Protein AF-A0A5N5TCS4-F1 (afdb_monomer)

Sequence (190 aa):
MSEYYESPENRESHTLTSFETGKVVAAKFNDGMWYRGKIIDPEEEEQTKISVFFVDFGDTDDVERSFVCELRTDFLMLGFQALECYLADVDIESADNKEATDVFESLSYAAQWKPLMVRVIGYRREGNESIPYVKVIDTNGSQDVDIAEEMIKRGLVKRQKEVTSSKSEETCLDTLDNSDLEDLTLDNSI

Radius of gyration: 21.95 Å; Cα contacts (8 Å, |Δi|>4): 267; chains: 1; bounding box: 56×50×52 Å

Structure (mmCIF, N/CA/C/O backbone):
data_AF-A0A5N5TCS4-F1
#
_entry.id   AF-A0A5N5TCS4-F1
#
loop_
_atom_site.group_PDB
_atom_site.id
_atom_site.type_symbol
_atom_site.label_atom_id
_atom_site.label_alt_id
_atom_site.label_comp_id
_atom_site.label_asym_id
_atom_site.label_entity_id
_atom_site.label_seq_id
_atom_site.pdbx_PDB_ins_code
_atom_site.Cartn_x
_atom_site.Cartn_y
_atom_site.Cartn_z
_atom_site.occupancy
_atom_si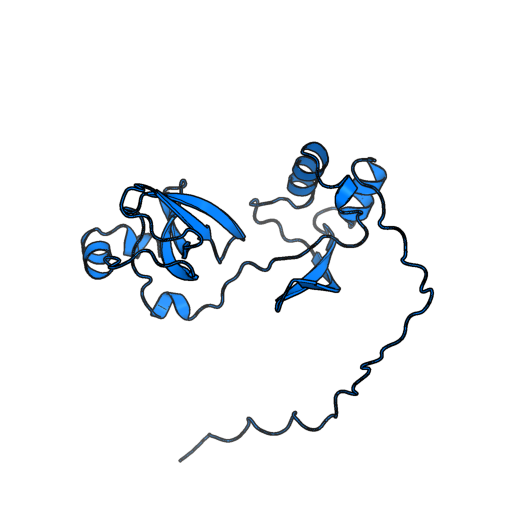te.B_iso_or_equiv
_atom_site.auth_seq_id
_atom_site.auth_comp_id
_atom_site.auth_asym_id
_atom_site.auth_atom_id
_atom_site.pdbx_PDB_model_num
ATOM 1 N N . MET A 1 1 ? 9.515 -11.752 -9.035 1.00 97.44 1 MET A N 1
ATOM 2 C CA . MET A 1 1 ? 9.884 -10.533 -9.788 1.00 97.44 1 MET A CA 1
ATOM 3 C C . MET A 1 1 ? 11.340 -10.154 -9.571 1.00 97.44 1 MET A C 1
ATOM 5 O O . MET A 1 1 ? 12.050 -10.099 -10.566 1.00 97.44 1 MET A O 1
ATOM 9 N N . SER A 1 2 ? 11.799 -9.973 -8.323 1.00 98.12 2 SER A N 1
ATOM 10 C CA . SER A 1 2 ? 13.179 -9.547 -8.020 1.00 98.12 2 SER A CA 1
ATOM 11 C C . SER A 1 2 ? 14.262 -10.340 -8.746 1.00 98.12 2 SER A C 1
ATOM 13 O O . SER A 1 2 ? 15.068 -9.740 -9.438 1.00 98.12 2 SER A O 1
ATOM 15 N N . GLU A 1 3 ? 14.234 -11.675 -8.691 1.00 98.19 3 GLU A N 1
ATOM 16 C CA . GLU A 1 3 ? 15.215 -12.516 -9.399 1.00 98.19 3 GLU A CA 1
ATOM 17 C C . GLU A 1 3 ? 15.279 -12.230 -10.911 1.00 98.19 3 GLU A C 1
ATOM 19 O O . GLU A 1 3 ? 16.356 -12.190 -11.497 1.00 98.19 3 GLU A O 1
ATOM 24 N N . TYR A 1 4 ? 14.129 -11.981 -11.544 1.00 98.38 4 TYR A N 1
ATOM 25 C CA . TYR A 1 4 ? 14.053 -11.729 -12.980 1.00 98.38 4 TYR A CA 1
ATOM 26 C C . TYR A 1 4 ? 14.605 -10.347 -13.347 1.00 98.38 4 TYR A C 1
ATOM 28 O O . TYR A 1 4 ? 15.473 -10.245 -14.213 1.00 98.38 4 TYR A O 1
ATOM 36 N N . TYR A 1 5 ? 14.129 -9.294 -12.679 1.00 98.19 5 TYR A N 1
ATOM 37 C CA . TYR A 1 5 ? 14.507 -7.913 -12.989 1.00 98.19 5 TYR A CA 1
ATOM 38 C C . TYR A 1 5 ? 15.857 -7.493 -12.406 1.00 98.19 5 TYR A C 1
ATOM 40 O O . TYR A 1 5 ? 16.362 -6.434 -12.770 1.00 98.19 5 TYR A O 1
ATOM 48 N N . GLU A 1 6 ? 16.498 -8.302 -11.560 1.00 97.19 6 GLU A N 1
ATOM 49 C CA . GLU A 1 6 ? 17.874 -8.031 -11.134 1.00 97.19 6 GLU A CA 1
ATOM 50 C C . GLU A 1 6 ? 18.883 -8.226 -12.281 1.00 97.19 6 GLU A C 1
ATOM 52 O O . GLU A 1 6 ? 19.908 -7.541 -12.318 1.00 97.19 6 GLU A O 1
ATOM 57 N N . SER A 1 7 ? 18.555 -9.059 -13.277 1.00 97.62 7 SER A N 1
ATOM 58 C CA . SER A 1 7 ? 19.357 -9.220 -14.495 1.00 97.62 7 SER A CA 1
ATOM 59 C C . SER A 1 7 ? 19.247 -7.994 -15.421 1.00 97.62 7 SER A C 1
ATOM 61 O O . SER A 1 7 ? 18.139 -7.663 -15.855 1.00 97.62 7 SER A O 1
ATOM 63 N N . PRO A 1 8 ? 20.368 -7.339 -15.789 1.00 96.12 8 PRO A N 1
ATOM 64 C CA . PRO A 1 8 ? 20.370 -6.242 -16.759 1.00 96.12 8 PRO A CA 1
ATOM 65 C C . PRO A 1 8 ? 19.783 -6.630 -18.122 1.00 96.12 8 PRO A C 1
ATOM 67 O O . PRO A 1 8 ? 18.999 -5.869 -18.672 1.00 96.12 8 PRO A O 1
ATOM 70 N N . GLU A 1 9 ? 20.084 -7.832 -18.618 1.00 97.56 9 GLU A N 1
ATOM 71 C CA . GLU A 1 9 ? 19.609 -8.332 -19.920 1.00 97.56 9 GLU A CA 1
ATOM 72 C C . GLU A 1 9 ? 18.074 -8.425 -19.969 1.00 97.56 9 GLU A C 1
ATOM 74 O O . GLU A 1 9 ? 17.431 -8.084 -20.966 1.00 97.56 9 GLU A O 1
ATOM 79 N N . ASN A 1 10 ? 17.465 -8.839 -18.851 1.00 97.94 10 ASN A N 1
ATOM 80 C CA . ASN A 1 10 ? 16.013 -8.858 -18.723 1.00 97.94 10 ASN A CA 1
ATOM 81 C C . ASN A 1 10 ? 15.453 -7.432 -18.691 1.00 97.94 10 ASN A C 1
ATOM 83 O O . ASN A 1 10 ? 14.466 -7.166 -19.366 1.00 97.94 10 ASN A O 1
ATOM 87 N N . ARG A 1 11 ? 16.079 -6.499 -17.961 1.00 97.31 11 ARG A N 1
ATOM 88 C CA . ARG A 1 11 ? 15.627 -5.096 -17.928 1.00 97.31 11 ARG A CA 1
ATOM 89 C C . ARG A 1 11 ? 15.711 -4.419 -19.290 1.00 97.31 11 ARG A C 1
ATOM 91 O O . ARG A 1 11 ? 14.775 -3.729 -19.664 1.00 97.31 11 ARG A O 1
ATOM 98 N N . GLU A 1 12 ? 16.782 -4.652 -20.044 1.00 96.19 12 GLU A N 1
ATOM 99 C CA . GLU A 1 12 ? 16.931 -4.129 -21.408 1.00 96.19 12 GLU A CA 1
ATOM 100 C C . GLU A 1 12 ? 15.778 -4.591 -22.311 1.00 96.19 12 GLU A C 1
ATOM 102 O O . GLU A 1 12 ? 15.228 -3.792 -23.071 1.00 96.19 12 GLU A O 1
ATOM 107 N N . SER A 1 13 ? 15.344 -5.845 -22.148 1.00 96.94 13 SER A N 1
ATOM 108 C CA . SER A 1 13 ? 14.194 -6.423 -22.858 1.00 96.94 13 SER A CA 1
ATOM 109 C C . SER A 1 13 ? 12.833 -5.856 -22.421 1.00 96.94 13 SER A C 1
ATOM 111 O O . SER A 1 13 ? 11.844 -6.086 -23.109 1.00 96.94 13 SER A O 1
ATOM 113 N N . HIS A 1 14 ? 12.781 -5.124 -21.302 1.00 97.38 14 HIS A N 1
ATOM 114 C CA . HIS A 1 14 ? 11.586 -4.499 -20.715 1.00 97.38 14 HIS A CA 1
ATOM 115 C C . HIS A 1 14 ? 11.802 -2.996 -20.490 1.00 97.38 14 HIS A C 1
ATOM 117 O O . HIS A 1 14 ? 11.377 -2.430 -19.480 1.00 97.38 14 HIS A O 1
ATOM 123 N N . THR A 1 15 ? 12.516 -2.338 -21.403 1.00 95.69 15 THR A N 1
ATOM 124 C CA . THR A 1 15 ? 12.757 -0.893 -21.313 1.00 95.69 15 THR A CA 1
ATOM 125 C C . THR A 1 15 ? 11.446 -0.135 -21.504 1.00 95.69 15 THR A C 1
ATOM 127 O O . THR A 1 15 ? 10.741 -0.331 -22.492 1.00 95.69 15 THR A O 1
ATOM 130 N N . LEU A 1 16 ? 11.130 0.769 -20.578 1.00 92.56 16 LEU A N 1
ATOM 131 C CA . LEU A 1 16 ? 9.931 1.592 -20.678 1.00 92.56 16 LEU A CA 1
ATOM 132 C C . LEU A 1 16 ? 10.119 2.692 -21.738 1.00 92.56 16 LEU A C 1
ATOM 134 O O . LEU A 1 16 ? 11.103 3.427 -21.707 1.00 92.56 16 LEU A O 1
ATOM 138 N N . THR A 1 17 ? 9.170 2.824 -22.666 1.00 88.75 17 THR A N 1
ATOM 139 C CA . THR A 1 17 ? 9.225 3.833 -23.744 1.00 88.75 17 THR A CA 1
ATOM 140 C C . THR A 1 17 ? 8.654 5.197 -23.355 1.00 88.75 17 THR A C 1
ATOM 142 O O . THR A 1 17 ? 8.981 6.190 -23.993 1.00 88.75 17 THR A O 1
ATOM 145 N N . SER A 1 18 ? 7.769 5.225 -22.358 1.00 89.81 18 SER A N 1
ATOM 146 C CA . SER A 1 18 ? 7.039 6.405 -21.874 1.00 89.81 18 SER A CA 1
ATOM 147 C C . SER A 1 18 ? 6.606 6.191 -20.426 1.00 89.81 18 SER A C 1
ATOM 149 O O . SER A 1 18 ? 6.269 5.058 -20.041 1.00 89.81 18 SER A O 1
ATOM 151 N N . PHE A 1 19 ? 6.594 7.269 -19.643 1.00 91.69 19 PHE A N 1
ATOM 152 C CA . PHE A 1 19 ? 6.250 7.278 -18.217 1.00 91.69 19 PHE A CA 1
ATOM 153 C C . PHE A 1 19 ? 4.848 7.855 -17.996 1.00 91.69 19 PHE A C 1
ATOM 155 O O . PHE A 1 19 ? 4.670 8.912 -17.402 1.00 91.69 19 PHE A O 1
ATOM 162 N N . GLU A 1 20 ? 3.842 7.150 -18.502 1.00 92.50 20 GLU A N 1
ATOM 163 C CA . GLU A 1 20 ? 2.447 7.596 -18.467 1.00 92.50 20 GLU A CA 1
ATOM 164 C C . GLU A 1 20 ? 1.772 7.302 -17.119 1.00 92.50 20 GLU A C 1
ATOM 166 O O . GLU A 1 20 ? 1.846 6.182 -16.603 1.00 92.50 20 GLU A O 1
ATOM 171 N N . THR A 1 21 ? 1.035 8.279 -16.583 1.00 94.81 21 THR A N 1
ATOM 172 C CA . THR A 1 21 ? 0.183 8.098 -15.401 1.00 94.81 21 THR A CA 1
ATOM 173 C C . THR A 1 21 ? -0.796 6.938 -15.600 1.00 94.81 21 THR A C 1
ATOM 175 O O . THR A 1 21 ? -1.449 6.813 -16.634 1.00 94.81 21 THR A O 1
ATOM 178 N N . GLY A 1 22 ? -0.926 6.082 -14.590 1.00 95.25 22 GLY A N 1
ATOM 179 C CA . GLY A 1 22 ? -1.779 4.895 -14.604 1.00 95.25 22 GLY A CA 1
ATOM 180 C C . GLY A 1 22 ? -1.127 3.651 -15.212 1.00 95.25 22 GLY A C 1
ATOM 181 O O . GLY A 1 22 ? -1.665 2.556 -15.042 1.00 95.25 22 GLY A O 1
ATOM 182 N N . LYS A 1 23 ? 0.036 3.772 -15.868 1.00 95.88 23 LYS A N 1
ATOM 183 C CA . LYS A 1 23 ? 0.753 2.626 -16.440 1.00 95.88 23 LYS A CA 1
ATOM 184 C C . LYS A 1 23 ? 1.293 1.717 -15.338 1.00 95.88 23 LYS A C 1
ATOM 186 O O . LYS A 1 23 ? 1.907 2.180 -14.375 1.00 95.88 23 LYS A O 1
ATOM 191 N N . VAL A 1 24 ? 1.068 0.415 -15.501 1.00 98.00 24 VAL A N 1
ATOM 192 C CA . VAL A 1 24 ? 1.552 -0.620 -14.580 1.00 98.00 24 VAL A CA 1
ATOM 193 C C . VAL A 1 24 ? 2.960 -1.042 -14.994 1.00 98.00 24 VAL A C 1
ATOM 195 O O . VAL A 1 24 ? 3.207 -1.359 -16.157 1.00 98.00 24 VAL A O 1
ATOM 198 N N . VAL A 1 25 ? 3.883 -1.041 -14.039 1.00 98.06 25 VAL A N 1
ATOM 199 C CA . VAL A 1 25 ? 5.325 -1.201 -14.250 1.00 98.06 25 VAL A CA 1
ATOM 200 C C . VAL A 1 25 ? 5.934 -2.158 -13.229 1.00 98.06 25 VAL A C 1
ATOM 202 O O . VAL A 1 25 ? 5.335 -2.461 -12.196 1.00 98.06 25 VAL A O 1
ATOM 205 N N . ALA A 1 26 ? 7.140 -2.639 -13.511 1.00 98.50 26 ALA A N 1
ATOM 206 C CA . ALA A 1 26 ? 8.020 -3.193 -12.492 1.00 98.50 26 ALA A CA 1
ATOM 207 C C . ALA A 1 26 ? 8.904 -2.063 -11.951 1.00 98.50 26 ALA A C 1
ATOM 209 O O . ALA A 1 26 ? 9.546 -1.369 -12.736 1.00 98.50 26 ALA A O 1
ATOM 210 N N . ALA A 1 27 ? 8.956 -1.883 -10.634 1.00 98.25 27 ALA A N 1
ATOM 211 C CA . ALA A 1 27 ? 9.758 -0.840 -9.997 1.00 98.25 27 ALA A CA 1
ATOM 212 C C . ALA A 1 27 ? 10.608 -1.420 -8.861 1.00 98.25 27 ALA A C 1
ATOM 214 O O . ALA A 1 27 ? 10.142 -2.298 -8.128 1.00 98.25 27 ALA A O 1
ATOM 215 N N . LYS A 1 28 ? 11.852 -0.945 -8.724 1.00 98.06 28 LYS A N 1
ATOM 216 C CA . LYS A 1 28 ? 12.739 -1.319 -7.615 1.00 98.06 28 LYS A CA 1
ATOM 217 C C . LYS A 1 28 ? 12.495 -0.394 -6.425 1.00 98.06 28 LYS A C 1
ATOM 219 O O . LYS A 1 28 ? 12.678 0.815 -6.542 1.00 98.06 28 LYS A O 1
ATOM 224 N N . PHE A 1 29 ? 12.102 -0.965 -5.296 1.00 96.25 29 PHE A N 1
ATOM 225 C CA . PHE A 1 29 ? 11.891 -0.220 -4.058 1.00 96.25 29 PHE A CA 1
ATOM 226 C C . PHE A 1 29 ? 13.206 -0.025 -3.288 1.00 96.25 29 PHE A C 1
ATOM 228 O O . PHE A 1 29 ? 14.250 -0.587 -3.641 1.00 96.25 29 PHE A O 1
ATOM 235 N N . ASN A 1 30 ? 13.166 0.786 -2.230 1.00 92.62 30 ASN A N 1
ATOM 236 C CA . ASN A 1 30 ? 14.338 1.154 -1.432 1.00 92.62 30 ASN A CA 1
ATOM 237 C C . ASN A 1 30 ? 14.991 -0.031 -0.683 1.00 92.62 30 ASN A C 1
ATOM 239 O O . ASN A 1 30 ? 16.176 0.033 -0.352 1.00 92.62 30 ASN A O 1
ATOM 243 N N . ASP A 1 31 ? 14.266 -1.135 -0.495 1.00 94.25 31 ASP A N 1
ATOM 244 C CA . ASP A 1 31 ? 14.775 -2.401 0.048 1.00 94.25 31 ASP A CA 1
ATOM 245 C C . ASP A 1 31 ? 15.582 -3.227 -0.978 1.00 94.25 31 ASP A C 1
ATOM 247 O O . ASP A 1 31 ? 16.144 -4.273 -0.647 1.00 94.25 31 ASP A O 1
ATOM 251 N N . GLY A 1 32 ? 15.659 -2.755 -2.226 1.00 96.19 32 GLY A N 1
ATOM 252 C CA . GLY A 1 32 ? 16.361 -3.402 -3.327 1.00 96.19 32 GLY A CA 1
ATOM 253 C C . GLY A 1 32 ? 15.568 -4.506 -4.029 1.00 96.19 32 GLY A C 1
ATOM 254 O O . GLY A 1 32 ? 16.130 -5.187 -4.888 1.00 96.19 32 GLY A O 1
ATOM 255 N N . MET A 1 33 ? 14.290 -4.694 -3.712 1.00 98.06 33 MET A N 1
ATOM 256 C CA . MET A 1 33 ? 13.422 -5.690 -4.334 1.00 98.06 33 MET A CA 1
ATOM 257 C C . MET A 1 33 ? 12.559 -5.071 -5.440 1.00 98.06 33 MET A C 1
ATOM 259 O O . MET A 1 33 ? 12.336 -3.863 -5.481 1.00 98.06 33 MET A O 1
ATOM 263 N N . TRP A 1 34 ? 12.098 -5.909 -6.374 1.00 98.50 34 TRP A N 1
ATOM 264 C CA . TRP A 1 34 ? 11.258 -5.483 -7.493 1.00 98.50 34 TRP A CA 1
ATOM 265 C C . TRP A 1 34 ? 9.802 -5.857 -7.265 1.00 98.50 34 TRP A C 1
ATOM 267 O O . TRP A 1 34 ? 9.481 -7.033 -7.059 1.00 98.50 34 TRP A O 1
ATOM 277 N N . TYR A 1 35 ? 8.933 -4.867 -7.424 1.00 98.56 35 TYR A N 1
ATOM 278 C CA . TYR A 1 35 ? 7.506 -4.948 -7.147 1.00 98.56 35 TYR A CA 1
ATOM 279 C C . TYR A 1 35 ? 6.679 -4.457 -8.330 1.00 98.56 35 TYR A C 1
ATOM 281 O O . TYR A 1 35 ? 7.202 -3.845 -9.266 1.00 98.56 35 TYR A O 1
ATOM 289 N N . ARG A 1 36 ? 5.375 -4.741 -8.297 1.00 98.69 36 ARG A N 1
ATOM 290 C CA . ARG A 1 36 ? 4.422 -4.144 -9.232 1.00 98.69 36 ARG A CA 1
ATOM 291 C C . ARG A 1 36 ? 4.093 -2.738 -8.758 1.00 98.69 36 ARG A C 1
ATOM 293 O O . ARG A 1 36 ? 3.711 -2.539 -7.607 1.00 98.69 36 ARG A O 1
ATOM 300 N N . GLY A 1 37 ? 4.243 -1.785 -9.659 1.00 98.19 37 GLY A N 1
ATOM 301 C CA . GLY A 1 37 ? 3.958 -0.382 -9.425 1.00 98.19 37 GLY A CA 1
ATOM 302 C C . GLY A 1 37 ? 2.946 0.149 -10.427 1.00 98.19 37 GLY A C 1
ATOM 303 O O . GLY A 1 37 ? 2.787 -0.399 -11.517 1.00 98.19 37 GLY A O 1
ATOM 304 N N . LYS A 1 38 ? 2.284 1.242 -10.072 1.00 98.06 38 LYS A N 1
ATOM 305 C CA . LYS A 1 38 ? 1.483 2.070 -10.970 1.00 98.06 38 LYS A CA 1
ATOM 306 C C . LYS A 1 38 ? 2.053 3.481 -10.924 1.00 98.06 38 LYS A C 1
ATOM 308 O O . LYS A 1 38 ? 2.160 4.049 -9.841 1.00 98.06 38 LYS A O 1
ATOM 313 N N . ILE A 1 39 ? 2.428 4.033 -12.074 1.00 96.94 39 ILE A N 1
ATOM 314 C CA . ILE A 1 39 ? 2.905 5.420 -12.155 1.00 96.94 39 ILE A CA 1
ATOM 315 C C . ILE A 1 39 ? 1.742 6.344 -11.781 1.00 96.94 39 ILE A C 1
ATOM 317 O O . ILE A 1 39 ? 0.647 6.181 -12.321 1.00 96.94 39 ILE A O 1
ATOM 321 N N . ILE A 1 40 ? 1.953 7.290 -10.866 1.00 94.75 40 ILE A N 1
ATOM 322 C CA . ILE A 1 40 ? 0.904 8.244 -10.455 1.00 94.75 40 ILE A CA 1
ATOM 323 C C . ILE A 1 40 ? 1.204 9.696 -10.845 1.00 94.75 40 ILE A C 1
ATOM 325 O O . ILE A 1 40 ? 0.277 10.502 -10.875 1.00 94.75 40 ILE A O 1
ATOM 329 N N . ASP A 1 41 ? 2.447 10.008 -11.212 1.00 85.50 41 ASP A N 1
ATOM 330 C CA . ASP A 1 41 ? 2.833 11.343 -11.677 1.00 85.50 41 ASP A CA 1
ATOM 331 C C . ASP A 1 41 ? 2.604 11.535 -13.184 1.00 85.50 41 ASP A C 1
ATOM 333 O O . ASP A 1 41 ? 2.607 10.555 -13.944 1.00 85.50 41 ASP A O 1
ATOM 337 N N . PRO A 1 42 ? 2.403 12.785 -13.640 1.00 70.44 42 PRO A N 1
ATOM 338 C CA . PRO A 1 42 ? 2.424 13.137 -15.054 1.00 70.44 42 PRO A CA 1
ATOM 339 C C . PRO A 1 42 ? 3.844 13.056 -15.639 1.00 70.44 42 PRO A C 1
ATOM 341 O O . PRO A 1 42 ? 4.842 13.267 -14.954 1.00 70.44 42 PRO A O 1
ATOM 344 N N . GLU A 1 43 ? 3.938 12.760 -16.934 1.00 68.75 43 GLU A N 1
ATOM 345 C CA . GLU A 1 43 ? 5.214 12.651 -17.645 1.00 68.75 43 GLU A CA 1
ATOM 346 C C . GLU A 1 43 ? 5.906 14.023 -17.768 1.00 68.75 43 GLU A C 1
ATOM 348 O O . GLU A 1 43 ? 5.498 14.866 -18.565 1.00 68.75 43 GLU A O 1
ATOM 353 N N . GLU A 1 44 ? 6.976 14.247 -16.998 1.00 77.69 44 GLU A N 1
ATOM 354 C CA . GLU A 1 44 ? 7.841 15.431 -17.129 1.00 77.69 44 GLU A CA 1
ATOM 355 C C . GLU A 1 44 ? 9.256 15.030 -17.578 1.00 77.69 44 GLU A C 1
ATOM 357 O O . GLU A 1 44 ? 9.989 14.376 -16.837 1.00 77.69 44 GLU A O 1
ATOM 362 N N . GLU A 1 45 ? 9.682 15.397 -18.791 1.00 70.31 45 GLU A N 1
ATOM 363 C CA . GLU A 1 45 ? 10.960 14.937 -19.378 1.00 70.31 45 GLU A CA 1
ATOM 364 C C . GLU A 1 45 ? 12.193 15.207 -18.490 1.00 70.31 45 GLU A C 1
ATOM 366 O O . GLU A 1 45 ? 13.124 14.403 -18.472 1.00 70.31 45 GLU A O 1
ATOM 371 N N . GLU A 1 46 ? 12.181 16.281 -17.695 1.00 76.19 46 GLU A N 1
ATOM 372 C CA . GLU A 1 46 ? 13.306 16.697 -16.844 1.00 76.19 46 GLU A CA 1
ATOM 373 C C . GLU A 1 46 ? 13.400 15.944 -15.500 1.00 76.19 46 GLU A C 1
ATOM 375 O O . GLU A 1 46 ? 14.419 16.034 -14.811 1.00 76.19 46 GLU A O 1
ATOM 380 N N . GLN A 1 47 ? 12.370 15.185 -15.111 1.00 81.38 47 GLN A N 1
ATOM 381 C CA . GLN A 1 47 ? 12.333 14.508 -13.813 1.00 81.38 47 GLN A CA 1
ATOM 382 C C . GLN A 1 47 ? 13.216 13.248 -13.815 1.00 81.38 47 GLN A C 1
ATOM 384 O O . GLN A 1 47 ? 13.104 12.387 -14.686 1.00 81.38 47 GLN A O 1
ATOM 389 N N . THR A 1 48 ? 14.108 13.097 -12.834 1.00 89.06 48 THR A N 1
ATOM 390 C CA . THR A 1 48 ? 14.941 11.880 -12.715 1.00 89.06 48 THR A CA 1
ATOM 391 C C . THR A 1 48 ? 14.216 10.744 -11.997 1.00 89.06 48 THR A C 1
ATOM 393 O O . THR A 1 48 ? 14.488 9.569 -12.252 1.00 89.06 48 THR A O 1
ATOM 396 N N . LYS A 1 49 ? 13.254 11.098 -11.142 1.00 92.50 49 LYS A N 1
ATOM 397 C CA . LYS A 1 49 ? 12.400 10.185 -10.384 1.00 92.50 49 LYS A CA 1
ATOM 398 C C . LYS A 1 49 ? 10.945 10.309 -10.810 1.00 92.50 49 LYS A C 1
ATOM 400 O O . LYS A 1 49 ? 10.575 11.304 -11.422 1.00 92.50 49 LYS A O 1
ATOM 405 N N . ILE A 1 50 ? 10.149 9.302 -10.485 1.00 93.50 50 ILE A N 1
ATOM 406 C CA . ILE A 1 50 ? 8.698 9.287 -10.668 1.00 93.50 50 ILE A CA 1
ATOM 407 C C . ILE A 1 50 ? 8.031 8.733 -9.407 1.00 93.50 50 ILE A C 1
ATOM 409 O O . ILE A 1 50 ? 8.566 7.801 -8.799 1.00 93.50 50 ILE A O 1
ATOM 413 N N . SER A 1 51 ? 6.851 9.240 -9.058 1.00 95.50 51 SER A N 1
ATOM 414 C CA . SER A 1 51 ? 6.035 8.632 -8.007 1.00 95.50 51 SER A CA 1
ATOM 415 C C . SER A 1 51 ? 5.404 7.332 -8.501 1.00 95.50 51 SER A C 1
ATOM 417 O O . SER A 1 51 ? 4.726 7.288 -9.540 1.00 95.50 51 SER A O 1
ATOM 419 N N . VAL A 1 52 ? 5.596 6.263 -7.733 1.00 97.12 52 VAL A N 1
ATOM 420 C CA . VAL A 1 52 ? 5.051 4.933 -8.014 1.00 97.12 52 VAL A CA 1
ATOM 421 C C . VAL A 1 52 ? 4.227 4.459 -6.826 1.00 97.12 52 VAL A C 1
ATOM 423 O O . VAL A 1 52 ? 4.739 4.358 -5.717 1.00 97.12 52 VAL A O 1
ATOM 426 N N . PHE A 1 53 ? 2.966 4.107 -7.076 1.00 98.06 53 PHE A N 1
ATOM 427 C CA 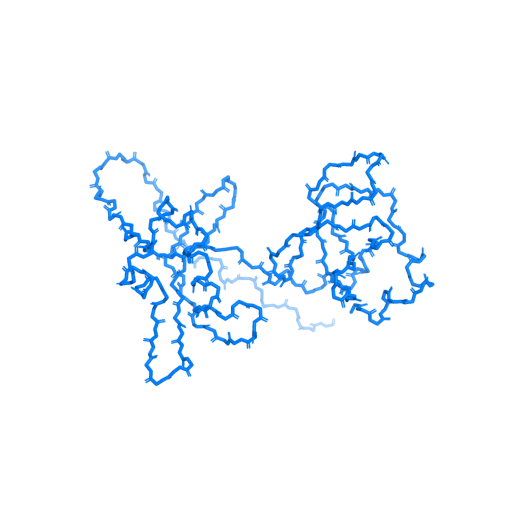. PHE A 1 53 ? 2.106 3.417 -6.115 1.00 98.06 53 PHE A CA 1
ATOM 428 C C . PHE A 1 53 ? 2.311 1.901 -6.218 1.00 98.06 53 PHE A C 1
ATOM 430 O O . PHE A 1 53 ? 2.083 1.314 -7.283 1.00 98.06 53 PHE A O 1
ATOM 437 N N . PHE A 1 54 ? 2.716 1.248 -5.132 1.00 98.31 54 PHE A N 1
ATOM 438 C CA . PHE A 1 54 ? 2.965 -0.191 -5.088 1.00 98.31 54 PHE A CA 1
ATOM 439 C C . PHE A 1 54 ? 1.661 -0.957 -4.868 1.00 98.31 54 PHE A C 1
ATOM 441 O O . PHE A 1 54 ? 1.177 -1.118 -3.751 1.00 98.31 54 PHE A O 1
ATOM 448 N N . VAL A 1 55 ? 1.095 -1.476 -5.960 1.00 98.44 55 VAL A N 1
ATOM 449 C CA . VAL A 1 55 ? -0.276 -2.027 -6.017 1.00 98.44 55 VAL A CA 1
ATOM 450 C C . VAL A 1 55 ? -0.527 -3.252 -5.128 1.00 98.44 55 VAL A C 1
ATOM 452 O O . VAL A 1 55 ? -1.673 -3.652 -4.935 1.00 98.44 55 VAL A O 1
ATOM 455 N N . ASP A 1 56 ? 0.529 -3.866 -4.598 1.00 98.44 56 ASP A N 1
ATOM 456 C CA . ASP A 1 56 ? 0.442 -5.033 -3.714 1.00 98.44 56 ASP A CA 1
ATOM 457 C C . ASP A 1 56 ? 0.613 -4.698 -2.227 1.00 98.44 56 ASP A C 1
ATOM 459 O O . ASP A 1 56 ? 0.339 -5.551 -1.386 1.00 98.44 56 ASP A O 1
ATOM 463 N N . PHE A 1 57 ? 1.021 -3.468 -1.905 1.00 96.94 57 PHE A N 1
ATOM 464 C CA . PHE A 1 57 ? 1.324 -3.026 -0.539 1.00 96.94 57 PHE A CA 1
ATOM 465 C C . PHE A 1 57 ? 0.538 -1.777 -0.125 1.00 96.94 57 PHE A C 1
ATOM 467 O O . PHE A 1 57 ? 0.132 -1.672 1.030 1.00 96.94 57 PHE A O 1
ATOM 474 N N . GLY A 1 58 ? 0.234 -0.889 -1.074 1.00 96.44 58 GLY A N 1
ATOM 475 C CA . GLY A 1 58 ? -0.594 0.297 -0.860 1.00 96.44 58 GLY A CA 1
ATOM 476 C C . GLY A 1 58 ? 0.185 1.569 -0.519 1.00 96.44 58 GLY A C 1
ATOM 477 O O . GLY A 1 58 ? -0.431 2.614 -0.329 1.00 96.44 58 GLY A O 1
ATOM 478 N N . ASP A 1 59 ? 1.513 1.514 -0.453 1.00 95.94 59 ASP A N 1
ATOM 479 C CA . ASP A 1 59 ? 2.381 2.674 -0.271 1.00 95.94 59 ASP A CA 1
ATOM 480 C C . ASP A 1 59 ? 2.822 3.295 -1.608 1.00 95.94 59 ASP A C 1
ATOM 482 O O . ASP A 1 59 ? 2.637 2.735 -2.692 1.00 95.94 59 ASP A O 1
ATOM 486 N N . THR A 1 60 ? 3.369 4.508 -1.529 1.00 96.38 60 THR A N 1
ATOM 487 C CA . THR A 1 60 ? 3.901 5.270 -2.665 1.00 96.38 60 THR A CA 1
ATOM 488 C C . THR A 1 60 ? 5.313 5.732 -2.341 1.00 96.38 60 THR A C 1
ATOM 490 O O . THR A 1 60 ? 5.558 6.185 -1.224 1.00 96.38 60 THR A O 1
ATOM 493 N N . ASP A 1 61 ? 6.219 5.662 -3.315 1.00 95.62 61 ASP A N 1
ATOM 494 C CA . ASP A 1 61 ? 7.589 6.173 -3.181 1.00 95.62 61 ASP A CA 1
ATOM 495 C C . ASP A 1 61 ? 8.089 6.774 -4.507 1.00 95.62 61 ASP A C 1
ATOM 497 O O . ASP A 1 61 ? 7.591 6.443 -5.590 1.00 95.62 61 ASP A O 1
ATOM 501 N N . ASP A 1 62 ? 9.098 7.639 -4.408 1.00 95.00 62 ASP A N 1
ATOM 502 C CA . ASP A 1 62 ? 9.785 8.258 -5.540 1.00 95.00 62 ASP A CA 1
ATOM 503 C C . ASP A 1 62 ? 10.912 7.345 -6.039 1.00 95.00 62 ASP A C 1
ATOM 505 O O . ASP A 1 62 ? 11.985 7.233 -5.429 1.00 95.00 62 ASP A O 1
ATOM 509 N N . VAL A 1 63 ? 10.712 6.738 -7.207 1.00 95.69 63 VAL A N 1
ATOM 510 C CA . VAL A 1 63 ? 11.646 5.773 -7.800 1.00 95.69 63 VAL A CA 1
ATOM 511 C C . VAL A 1 63 ? 12.422 6.420 -8.944 1.00 95.69 63 VAL A C 1
ATOM 513 O O . VAL A 1 63 ? 11.847 7.082 -9.805 1.00 95.69 63 VAL A O 1
ATOM 516 N N . GLU A 1 64 ? 13.742 6.219 -8.989 1.00 94.75 64 GLU A N 1
ATOM 517 C CA . GLU A 1 64 ? 14.558 6.629 -10.143 1.00 94.75 64 GLU A CA 1
ATOM 518 C C . GLU A 1 64 ? 14.045 5.957 -11.420 1.00 94.75 64 GLU A C 1
ATOM 520 O O . GLU A 1 64 ? 13.827 4.745 -11.445 1.00 94.75 64 GLU A O 1
ATOM 525 N N . ARG A 1 65 ? 13.930 6.709 -12.518 1.00 93.06 65 ARG A N 1
ATOM 526 C CA . ARG A 1 65 ? 13.438 6.185 -13.807 1.00 93.06 65 ARG A CA 1
ATOM 527 C C . ARG A 1 65 ? 14.222 4.974 -14.311 1.00 93.06 65 ARG A C 1
ATOM 529 O O . ARG A 1 65 ? 13.658 4.098 -14.955 1.00 93.06 65 ARG A O 1
ATOM 536 N N . SER A 1 66 ? 15.514 4.899 -13.992 1.00 93.50 66 SER A N 1
ATOM 537 C CA . SER A 1 66 ? 16.392 3.769 -14.332 1.00 93.50 66 SER A CA 1
ATOM 538 C C . SER A 1 66 ? 16.066 2.472 -13.576 1.00 93.50 66 SER A C 1
ATOM 540 O O . SER A 1 66 ? 16.523 1.398 -13.969 1.00 93.50 66 SER A O 1
ATOM 542 N N . PHE A 1 67 ? 15.270 2.558 -12.511 1.00 96.25 67 PHE A N 1
ATOM 543 C CA . PHE A 1 67 ? 14.775 1.438 -11.714 1.00 96.25 67 PHE A CA 1
ATOM 544 C C . PHE A 1 67 ? 13.297 1.135 -11.969 1.00 96.25 67 PHE A C 1
ATOM 546 O O . PHE A 1 67 ? 12.645 0.482 -11.154 1.00 96.25 67 PHE A O 1
ATOM 553 N N . VAL A 1 68 ? 12.786 1.570 -13.119 1.00 96.69 68 VAL A N 1
ATOM 554 C CA . VAL A 1 68 ? 11.435 1.281 -13.587 1.00 96.69 68 VAL A CA 1
ATOM 555 C C . VAL A 1 68 ? 11.519 0.603 -14.952 1.00 96.69 68 VAL A C 1
ATOM 557 O O . VAL A 1 68 ? 12.258 1.028 -15.839 1.00 96.69 68 VAL A O 1
ATOM 560 N N . CYS A 1 69 ? 10.779 -0.485 -15.119 1.00 97.94 69 CYS A N 1
ATOM 561 C CA . CYS A 1 69 ? 10.737 -1.291 -16.334 1.00 97.94 69 CYS A CA 1
ATOM 562 C C . CYS A 1 69 ? 9.286 -1.591 -16.71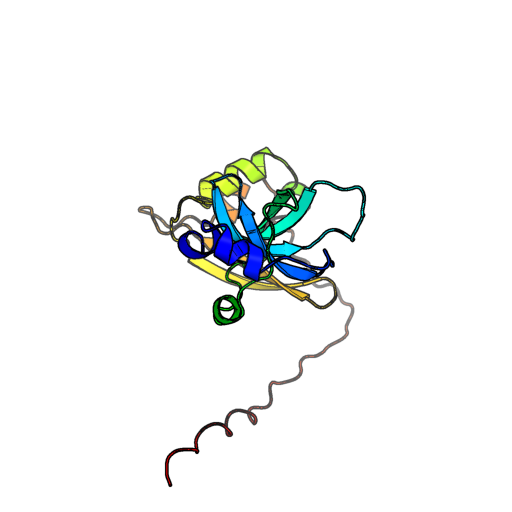8 1.00 97.94 69 CYS A C 1
ATOM 564 O O . CYS A 1 69 ? 8.384 -1.562 -15.879 1.00 97.94 69 CYS A O 1
ATOM 566 N N . GLU A 1 70 ? 9.057 -1.937 -17.982 1.00 98.00 70 GLU A N 1
ATOM 567 C CA . GLU A 1 70 ? 7.798 -2.544 -18.401 1.00 98.00 70 GLU A CA 1
ATOM 568 C C . GLU A 1 70 ? 7.537 -3.817 -17.583 1.00 98.00 70 GLU A C 1
ATOM 570 O O . GLU A 1 70 ? 8.448 -4.611 -17.316 1.00 98.00 70 GLU A O 1
ATOM 575 N N . LEU A 1 71 ? 6.292 -3.999 -17.138 1.00 98.31 71 LEU A N 1
ATOM 576 C CA . LEU A 1 71 ? 5.912 -5.195 -16.402 1.00 98.31 71 LEU A CA 1
ATOM 577 C C . LEU A 1 71 ? 5.704 -6.363 -17.373 1.00 98.31 71 LEU A C 1
ATOM 579 O O . LEU A 1 71 ? 4.844 -6.313 -18.250 1.00 98.31 71 LEU A O 1
ATOM 583 N N . ARG A 1 72 ? 6.438 -7.457 -17.163 1.00 97.94 72 ARG A N 1
ATOM 584 C CA . ARG A 1 72 ? 6.265 -8.708 -17.901 1.00 97.94 72 ARG A CA 1
ATOM 585 C C . ARG A 1 72 ? 4.830 -9.196 -17.712 1.00 97.94 72 ARG A C 1
ATOM 587 O O . ARG A 1 72 ? 4.335 -9.268 -16.587 1.00 97.94 72 ARG A O 1
ATOM 594 N N . THR A 1 73 ? 4.164 -9.525 -18.811 1.00 96.81 73 THR A N 1
ATOM 595 C CA . THR A 1 73 ? 2.704 -9.694 -18.855 1.00 96.81 73 THR A CA 1
ATOM 596 C C . THR A 1 73 ? 2.162 -10.806 -17.958 1.00 96.81 73 THR A C 1
ATOM 598 O O . THR A 1 73 ? 1.056 -10.690 -17.441 1.00 96.81 73 THR A O 1
ATOM 601 N N . ASP A 1 74 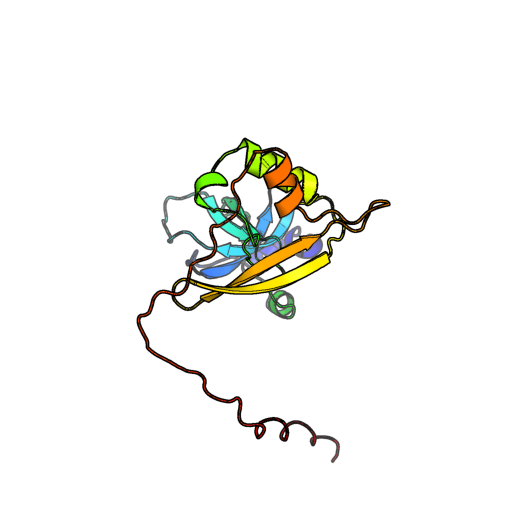? 2.924 -11.863 -17.696 1.00 97.56 74 ASP A N 1
ATOM 602 C CA . ASP A 1 74 ? 2.532 -12.936 -16.777 1.00 97.56 74 ASP A CA 1
ATOM 603 C C . ASP A 1 74 ? 2.490 -12.487 -15.303 1.00 97.56 74 ASP A C 1
ATOM 605 O O . ASP A 1 74 ? 1.730 -13.048 -14.515 1.00 97.56 74 ASP A O 1
ATOM 609 N N . PHE A 1 75 ? 3.206 -11.423 -14.917 1.00 97.94 75 PHE A N 1
ATOM 610 C CA . PHE A 1 75 ? 3.073 -10.828 -13.580 1.00 97.94 75 PHE A CA 1
ATOM 611 C C . PHE A 1 75 ? 1.753 -10.057 -13.383 1.00 97.94 75 PHE A C 1
ATOM 613 O O . PHE A 1 75 ? 1.437 -9.667 -12.257 1.00 97.94 75 PHE A O 1
ATOM 620 N N . LEU A 1 76 ? 0.948 -9.872 -14.435 1.00 96.06 76 LEU A N 1
ATOM 621 C CA . LEU A 1 76 ? -0.413 -9.326 -14.338 1.00 96.06 76 LEU A CA 1
ATOM 622 C C . LEU A 1 76 ? -1.473 -10.394 -14.039 1.00 96.06 76 LEU A C 1
ATOM 624 O O . LEU A 1 76 ? -2.618 -10.043 -13.774 1.00 96.06 76 LEU A O 1
ATOM 628 N N . MET A 1 77 ? -1.124 -11.687 -14.062 1.00 96.81 77 MET A N 1
ATOM 629 C CA . MET A 1 77 ? -2.101 -12.761 -13.834 1.00 96.81 77 MET A CA 1
ATOM 630 C C . MET A 1 77 ? -2.692 -12.752 -12.417 1.00 96.81 77 MET A C 1
ATOM 632 O O . MET A 1 77 ? -3.821 -13.195 -12.220 1.00 96.81 77 MET A O 1
ATOM 636 N N . LEU A 1 78 ? -1.937 -12.268 -11.428 1.00 97.25 78 LEU A N 1
ATOM 637 C CA . LEU A 1 78 ? -2.432 -12.070 -10.067 1.00 97.25 78 LEU A CA 1
ATOM 638 C C . LEU A 1 78 ? -3.134 -10.706 -9.976 1.00 97.25 78 LEU A C 1
ATOM 640 O O . LEU A 1 78 ? -2.575 -9.710 -10.421 1.00 97.25 78 LEU A O 1
ATOM 644 N N . GLY A 1 79 ? -4.317 -10.618 -9.363 1.00 97.56 79 GLY A N 1
ATOM 645 C CA . GLY A 1 79 ? -4.950 -9.318 -9.087 1.00 97.56 79 GLY A CA 1
ATOM 646 C C . GLY A 1 79 ? -4.081 -8.436 -8.180 1.00 97.56 79 GLY A C 1
ATOM 647 O O . GLY A 1 79 ? -3.173 -8.937 -7.517 1.00 97.56 79 GLY A O 1
ATOM 648 N N . PHE A 1 80 ? -4.315 -7.128 -8.135 1.00 98.12 80 PHE A N 1
ATOM 649 C CA . PHE A 1 80 ? -3.629 -6.250 -7.176 1.00 98.12 80 PHE A CA 1
ATOM 650 C C . PHE A 1 80 ? -4.055 -6.595 -5.749 1.00 98.12 80 PHE A C 1
ATOM 652 O O . PHE A 1 80 ? -5.233 -6.856 -5.509 1.00 98.12 80 PHE A O 1
ATOM 659 N N . GLN A 1 81 ? -3.087 -6.703 -4.840 1.00 98.12 81 GLN A N 1
ATOM 660 C CA . GLN A 1 81 ? -3.329 -7.270 -3.511 1.00 98.12 81 GLN A CA 1
ATOM 661 C C . GLN A 1 81 ? -3.664 -6.216 -2.450 1.00 98.12 81 GLN A C 1
ATOM 663 O O . GLN A 1 81 ? -4.334 -6.549 -1.473 1.00 98.12 81 GLN A O 1
ATOM 668 N N . ALA A 1 82 ? -3.249 -4.959 -2.635 1.00 97.38 82 ALA A N 1
ATOM 669 C CA . ALA A 1 82 ? -3.611 -3.888 -1.716 1.00 97.38 82 ALA A CA 1
ATOM 670 C C . ALA A 1 82 ? -5.041 -3.404 -1.982 1.00 97.38 82 ALA A C 1
ATOM 672 O O . ALA A 1 82 ? -5.415 -3.107 -3.118 1.00 97.38 82 ALA A O 1
ATOM 673 N N . LEU A 1 83 ? -5.827 -3.296 -0.913 1.00 95.25 83 LEU A N 1
ATOM 674 C CA . LEU A 1 83 ? -7.165 -2.718 -0.930 1.00 95.25 83 LEU A CA 1
ATOM 675 C C . LEU A 1 83 ? -7.191 -1.519 0.007 1.00 95.25 83 LEU A C 1
ATOM 677 O O . LEU A 1 83 ? -6.884 -1.645 1.194 1.00 95.25 83 LEU A O 1
ATOM 681 N N . GLU A 1 84 ? -7.585 -0.370 -0.525 1.00 95.69 84 GLU A N 1
ATOM 682 C CA . GLU A 1 84 ? -7.818 0.818 0.283 1.00 95.69 84 GLU A CA 1
ATOM 683 C C . GLU A 1 84 ? -9.064 0.631 1.158 1.00 95.69 84 GLU A C 1
ATOM 685 O O . GLU A 1 84 ? -10.069 0.056 0.730 1.00 95.69 84 GLU A O 1
ATOM 690 N N . CYS A 1 85 ? -8.998 1.094 2.407 1.00 96.06 85 CYS A N 1
ATOM 691 C CA . CYS A 1 85 ? -10.119 1.056 3.336 1.00 96.06 85 CYS A CA 1
ATOM 692 C C . CYS A 1 85 ? -9.998 2.138 4.413 1.00 96.06 85 CYS A C 1
ATOM 694 O O . CYS A 1 85 ? -8.915 2.652 4.689 1.00 96.06 85 CYS A O 1
ATOM 696 N N . TYR A 1 86 ? -11.120 2.437 5.064 1.00 94.75 86 TYR A N 1
ATOM 697 C CA . TYR A 1 86 ? -11.179 3.337 6.211 1.00 94.75 86 TYR A CA 1
ATOM 698 C C . TYR A 1 86 ? -11.510 2.577 7.491 1.00 94.75 86 TYR A C 1
ATOM 700 O O . TYR A 1 86 ? -12.350 1.675 7.493 1.00 94.75 86 TYR A O 1
ATOM 708 N N . LEU A 1 87 ? -10.908 2.980 8.608 1.00 95.75 87 LEU A N 1
ATOM 709 C CA . LEU A 1 87 ? -11.275 2.459 9.922 1.00 95.75 87 LEU A CA 1
ATOM 710 C C . LEU A 1 87 ? -12.670 2.977 10.319 1.00 95.75 87 LEU A C 1
ATOM 712 O O . LEU A 1 87 ? -12.917 4.181 10.333 1.00 95.75 87 LEU A O 1
ATOM 716 N N . ALA A 1 88 ? -13.592 2.065 10.624 1.00 94.81 88 ALA A N 1
ATOM 717 C CA . ALA A 1 88 ? -14.952 2.396 11.041 1.00 94.81 88 ALA A CA 1
ATOM 718 C C . ALA A 1 88 ? -14.996 3.019 12.451 1.00 94.81 88 ALA A C 1
ATOM 720 O O . ALA A 1 88 ? -14.085 2.839 13.254 1.00 94.81 88 ALA A O 1
ATOM 721 N N . ASP A 1 89 ? -16.098 3.710 12.763 1.00 93.69 89 ASP A N 1
ATOM 722 C CA . ASP A 1 89 ? -16.420 4.305 14.073 1.00 93.69 89 ASP A CA 1
ATOM 723 C C . ASP A 1 89 ? -15.502 5.454 14.545 1.00 93.69 89 ASP A C 1
ATOM 725 O O . ASP A 1 89 ? -15.740 6.028 15.613 1.00 93.69 89 ASP A O 1
ATOM 729 N N . VAL A 1 90 ? -14.504 5.846 13.749 1.00 93.94 90 VAL A N 1
ATOM 730 C CA . VAL A 1 90 ? -13.565 6.935 14.050 1.00 93.94 90 VAL A CA 1
ATOM 731 C C . VAL A 1 90 ? -13.910 8.199 13.261 1.00 93.94 90 VAL A C 1
ATOM 733 O O . VAL A 1 90 ? -14.202 8.163 12.069 1.00 93.94 90 VAL A O 1
ATOM 736 N N . ASP A 1 91 ? -13.869 9.345 13.937 1.00 91.69 91 ASP A N 1
ATOM 737 C CA . ASP A 1 91 ? -13.975 10.663 13.317 1.00 91.69 91 ASP A CA 1
ATOM 738 C C . ASP A 1 91 ? -12.668 11.025 12.589 1.00 91.69 91 ASP A C 1
ATOM 740 O O . ASP A 1 91 ? -11.632 11.215 13.230 1.00 91.69 91 ASP A O 1
ATOM 744 N N . ILE A 1 92 ? -12.728 11.122 11.256 1.00 85.56 92 ILE A N 1
ATOM 745 C CA . ILE A 1 92 ? -11.557 11.323 10.381 1.00 85.56 92 ILE A CA 1
ATOM 746 C C . ILE A 1 92 ? -10.805 12.618 10.721 1.00 85.56 92 ILE A C 1
ATOM 748 O O . ILE A 1 92 ? -9.580 12.605 10.777 1.00 85.56 92 ILE A O 1
ATOM 752 N N . GLU A 1 93 ? -11.512 13.716 11.014 1.00 86.88 93 GLU A N 1
ATOM 753 C CA . GLU A 1 93 ? -10.872 14.996 11.358 1.00 86.88 93 GLU A CA 1
ATOM 754 C C . GLU A 1 93 ? -10.033 14.893 12.637 1.00 86.88 93 GLU A C 1
ATOM 756 O O . GLU A 1 93 ? -8.968 15.495 12.743 1.00 86.88 93 GLU A O 1
ATOM 761 N N . SER A 1 94 ? -10.486 14.108 13.619 1.00 84.88 94 SER A N 1
ATOM 762 C CA . SER A 1 94 ? -9.701 13.843 14.826 1.00 84.88 94 SER A CA 1
ATOM 763 C C . SER A 1 94 ? -8.516 12.898 14.601 1.00 84.88 94 SER A C 1
ATOM 765 O O . SER A 1 94 ? -7.578 12.922 15.395 1.00 84.88 94 SER A O 1
ATOM 767 N N . ALA A 1 95 ? -8.560 12.077 13.550 1.00 83.50 95 ALA A N 1
ATOM 768 C CA . ALA A 1 95 ? -7.544 11.078 13.231 1.00 83.50 95 ALA A CA 1
ATOM 769 C C . ALA A 1 95 ? -6.395 11.620 12.369 1.00 83.50 95 ALA A C 1
ATOM 771 O O . ALA A 1 95 ? -5.365 10.959 12.272 1.00 83.50 95 ALA A O 1
ATOM 772 N N . ASP A 1 96 ? -6.534 12.822 11.799 1.00 86.94 96 ASP A N 1
ATOM 773 C CA . ASP A 1 96 ? -5.482 13.492 11.026 1.00 86.94 96 ASP A CA 1
ATOM 774 C C . ASP A 1 96 ? -4.410 14.105 11.945 1.00 86.94 96 ASP A C 1
ATOM 776 O O . ASP A 1 96 ? -4.249 15.320 12.083 1.00 86.94 96 ASP A O 1
ATOM 780 N N . ASN A 1 97 ? -3.716 13.240 12.685 1.00 90.06 97 ASN A N 1
ATOM 781 C CA . ASN A 1 97 ? -2.586 13.624 13.511 1.00 90.06 97 ASN A CA 1
ATOM 782 C C . ASN A 1 97 ? -1.571 12.482 13.634 1.00 90.06 97 ASN A C 1
ATOM 784 O O . ASN A 1 97 ? -1.922 11.304 13.659 1.00 90.06 97 ASN A O 1
ATOM 788 N N . LYS A 1 98 ? -0.293 12.851 13.772 1.00 93.44 98 LYS A N 1
ATOM 789 C CA . LYS A 1 98 ? 0.816 11.891 13.794 1.00 93.44 98 LYS A CA 1
ATOM 790 C C . LYS A 1 98 ? 0.705 10.860 14.924 1.00 93.44 98 LYS A C 1
ATOM 792 O O . LYS A 1 98 ? 1.037 9.700 14.722 1.00 93.44 98 LYS A O 1
ATOM 797 N N . GLU A 1 99 ? 0.258 11.270 16.110 1.00 95.19 99 GLU A N 1
ATOM 798 C CA . GLU A 1 99 ? 0.172 10.371 17.266 1.00 95.19 99 GLU A CA 1
ATOM 799 C C . GLU A 1 99 ? -0.868 9.263 17.039 1.00 95.19 99 GLU A C 1
ATOM 801 O O . GLU A 1 99 ? -0.606 8.097 17.333 1.00 95.19 99 GLU A O 1
ATOM 806 N N . ALA A 1 100 ? -2.024 9.606 16.464 1.00 94.69 100 ALA A N 1
ATOM 807 C CA . ALA A 1 100 ? -3.039 8.633 16.079 1.00 94.69 100 ALA A CA 1
ATOM 808 C C . ALA A 1 100 ? -2.514 7.659 15.013 1.00 94.69 100 ALA A C 1
ATOM 810 O O . ALA A 1 100 ? -2.714 6.453 15.164 1.00 94.69 100 ALA A O 1
ATOM 811 N N . THR A 1 101 ? -1.800 8.154 13.995 1.00 94.62 101 THR A N 1
ATOM 812 C CA . THR A 1 101 ? -1.175 7.312 12.961 1.00 94.62 101 THR A CA 1
ATOM 813 C C . THR A 1 101 ? -0.159 6.338 13.557 1.00 94.62 101 THR A C 1
ATOM 815 O O . THR A 1 101 ? -0.291 5.134 13.354 1.00 94.62 101 THR A O 1
ATOM 818 N N . ASP A 1 102 ? 0.791 6.819 14.365 1.00 96.12 102 ASP A N 1
ATOM 819 C CA . ASP A 1 102 ? 1.836 5.981 14.973 1.00 96.12 102 ASP A CA 1
ATOM 820 C C . ASP A 1 102 ? 1.227 4.869 15.854 1.00 96.12 102 ASP A C 1
ATOM 822 O O . ASP A 1 102 ? 1.683 3.720 15.872 1.00 96.12 102 ASP A O 1
ATOM 826 N N . VAL A 1 103 ? 0.164 5.191 16.600 1.00 96.56 103 VAL A N 1
ATOM 827 C CA . VAL A 1 103 ? -0.532 4.201 17.431 1.00 96.56 103 VAL A CA 1
ATOM 828 C C . VAL A 1 103 ? -1.323 3.214 16.579 1.00 96.56 103 VAL A C 1
ATOM 830 O O . VAL A 1 103 ? -1.328 2.025 16.904 1.00 96.56 103 VAL A O 1
ATOM 833 N N . PHE A 1 104 ? -1.965 3.661 15.499 1.00 96.94 104 PHE A N 1
ATOM 834 C CA . PHE A 1 104 ? -2.649 2.766 14.569 1.00 96.94 104 PHE A CA 1
ATOM 835 C C . PHE A 1 104 ? -1.670 1.788 13.912 1.00 96.94 104 PHE A C 1
ATOM 837 O O . PHE A 1 104 ? -1.933 0.587 13.906 1.00 96.94 104 PHE A O 1
ATOM 844 N N . GLU A 1 105 ? -0.518 2.258 13.431 1.00 96.88 105 GLU A N 1
ATOM 845 C CA . GLU A 1 105 ? 0.546 1.409 12.874 1.00 96.88 105 GLU A CA 1
ATOM 846 C C . GLU A 1 105 ? 1.012 0.353 13.884 1.00 96.88 105 GLU A C 1
ATOM 848 O O . GLU A 1 105 ? 1.162 -0.824 13.548 1.00 96.88 105 GLU A O 1
ATOM 853 N N . SER A 1 106 ? 1.182 0.753 15.148 1.00 97.19 106 SER A N 1
ATOM 854 C CA . SER A 1 106 ? 1.577 -0.156 16.224 1.00 97.19 106 SER A CA 1
ATOM 855 C C . SER A 1 106 ? 0.507 -1.206 16.536 1.00 97.19 106 SER A C 1
ATOM 857 O O . SER A 1 106 ? 0.837 -2.386 16.657 1.00 97.19 106 SER A O 1
ATOM 859 N N . LEU A 1 107 ? -0.762 -0.801 16.656 1.00 97.19 107 LEU A N 1
ATOM 860 C CA . LEU A 1 107 ? -1.882 -1.703 16.952 1.00 97.19 107 LEU A CA 1
ATOM 861 C C . LEU A 1 107 ? -2.203 -2.641 15.782 1.00 97.19 107 LEU A C 1
ATOM 863 O O . LEU A 1 107 ? -2.629 -3.771 16.006 1.00 97.19 107 LEU A O 1
ATOM 867 N N . SER A 1 108 ? -2.000 -2.177 14.549 1.00 97.19 108 SER A N 1
ATOM 868 C CA . SER A 1 108 ? -2.245 -2.951 13.330 1.00 97.19 108 SER A CA 1
ATOM 869 C C . SER A 1 108 ? -1.044 -3.788 12.885 1.00 97.19 108 SER A C 1
ATOM 871 O O . SER A 1 108 ? -1.152 -4.566 11.940 1.00 97.19 108 SER A O 1
ATOM 873 N N . TYR A 1 109 ? 0.104 -3.658 13.555 1.00 97.06 109 TYR A N 1
ATOM 874 C CA . TYR A 1 109 ? 1.341 -4.332 13.160 1.00 97.06 109 TYR A CA 1
ATOM 875 C C . TYR A 1 109 ? 1.691 -4.073 11.688 1.00 97.06 109 TYR A C 1
ATOM 877 O O . TYR A 1 109 ? 2.091 -4.992 10.963 1.00 97.06 109 TYR A O 1
ATOM 885 N N . ALA A 1 110 ? 1.507 -2.827 11.242 1.00 95.94 110 ALA A N 1
ATOM 886 C CA . ALA A 1 110 ? 1.759 -2.424 9.866 1.00 95.94 110 ALA A CA 1
ATOM 887 C C . ALA A 1 110 ? 3.150 -2.909 9.413 1.00 95.94 110 ALA A C 1
ATOM 889 O O . ALA A 1 110 ? 4.137 -2.764 10.137 1.00 95.94 110 ALA A O 1
ATOM 890 N N . ALA A 1 111 ? 3.200 -3.557 8.244 1.00 93.31 111 ALA A N 1
ATOM 891 C CA . ALA A 1 111 ? 4.397 -4.171 7.653 1.00 93.31 111 ALA A CA 1
ATOM 892 C C . ALA A 1 111 ? 5.111 -5.268 8.4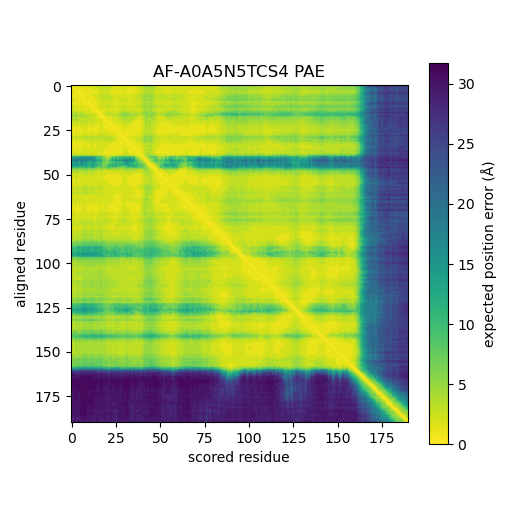89 1.00 93.31 111 ALA A C 1
ATOM 894 O O . ALA A 1 111 ? 6.243 -5.638 8.183 1.00 93.31 111 ALA A O 1
ATOM 895 N N . GLN A 1 112 ? 4.469 -5.847 9.514 1.00 95.69 112 GLN A N 1
ATOM 896 C CA . GLN A 1 112 ? 5.059 -6.904 10.363 1.00 95.69 112 GLN A CA 1
ATOM 897 C C . GLN A 1 112 ? 4.486 -8.307 10.105 1.00 95.69 112 GLN A C 1
ATOM 899 O O . GLN A 1 112 ? 4.771 -9.235 10.863 1.00 95.69 112 GLN A O 1
ATOM 904 N N . TRP A 1 113 ? 3.683 -8.484 9.049 1.00 94.62 113 TRP A N 1
ATOM 905 C CA . TRP A 1 113 ? 3.117 -9.782 8.638 1.00 94.62 113 TRP A CA 1
ATOM 906 C C . TRP A 1 113 ? 2.303 -10.496 9.726 1.00 94.62 113 TRP A C 1
ATOM 908 O O . TRP A 1 113 ? 2.237 -11.727 9.767 1.00 94.62 113 TRP A O 1
ATOM 918 N N . LYS A 1 114 ? 1.672 -9.727 10.616 1.00 96.75 114 LYS A N 1
ATOM 919 C CA . LYS A 1 114 ? 0.819 -10.266 11.671 1.00 96.75 114 LYS A CA 1
ATOM 920 C C . LYS A 1 114 ? -0.647 -10.210 11.228 1.00 96.75 114 LYS A C 1
ATOM 922 O O . LYS A 1 114 ? -1.112 -9.141 10.839 1.00 96.75 114 LYS A O 1
ATOM 927 N N . PRO A 1 115 ? -1.380 -11.337 11.246 1.00 96.94 115 PRO A N 1
ATOM 928 C CA . PRO A 1 115 ? -2.748 -11.368 10.745 1.00 96.94 115 PRO A CA 1
ATOM 929 C C . PRO A 1 115 ? -3.690 -10.587 11.664 1.00 96.94 115 PRO A C 1
ATOM 931 O O . PRO A 1 115 ? -3.590 -10.685 12.884 1.00 96.94 115 PRO A O 1
ATOM 934 N N . LEU A 1 116 ? -4.644 -9.867 11.081 1.00 98.19 116 LEU A N 1
ATOM 935 C CA . LEU A 1 116 ? -5.749 -9.217 11.788 1.00 98.19 116 LEU A CA 1
ATOM 936 C C . LEU A 1 116 ? -7.075 -9.705 11.215 1.00 98.19 116 LEU A C 1
ATOM 938 O O . LEU A 1 116 ? -7.158 -10.074 10.042 1.00 98.19 116 LEU A O 1
ATOM 942 N N . MET A 1 117 ? -8.125 -9.682 12.031 1.00 98.12 117 MET A N 1
ATOM 943 C CA . MET A 1 117 ? -9.477 -9.938 11.556 1.00 98.12 117 MET A CA 1
ATOM 944 C C . MET A 1 117 ? -10.106 -8.626 11.092 1.00 98.12 117 MET A C 1
ATOM 946 O O . MET A 1 117 ? -10.147 -7.644 11.831 1.00 98.12 117 MET A O 1
ATOM 950 N N . VAL A 1 118 ? -10.600 -8.614 9.856 1.00 98.00 118 VAL A N 1
ATOM 951 C CA . VAL A 1 118 ? -11.219 -7.440 9.237 1.00 98.00 118 VAL A CA 1
ATOM 952 C C . VAL A 1 118 ? -12.679 -7.748 8.936 1.00 98.00 118 VAL A C 1
ATOM 954 O O . VAL A 1 118 ? -12.998 -8.781 8.347 1.00 98.00 118 VAL A O 1
ATOM 957 N N . ARG A 1 119 ? -13.578 -6.842 9.322 1.00 97.75 119 ARG A N 1
ATOM 958 C CA . ARG A 1 119 ? -15.006 -6.920 8.996 1.00 97.75 119 ARG A CA 1
ATOM 959 C C . ARG A 1 119 ? -15.455 -5.653 8.289 1.00 97.75 119 ARG A C 1
ATOM 961 O O . ARG A 1 119 ? -15.375 -4.576 8.871 1.00 97.75 119 ARG A O 1
ATOM 968 N N . VAL A 1 120 ? -15.995 -5.794 7.082 1.00 97.62 120 VAL A N 1
ATOM 969 C CA . VAL A 1 120 ? -16.615 -4.686 6.344 1.00 97.62 120 VAL A CA 1
ATOM 970 C C . VAL A 1 120 ? -17.915 -4.271 7.035 1.00 97.62 120 VAL A C 1
ATOM 972 O O . VAL A 1 120 ? -18.767 -5.108 7.331 1.00 97.62 120 VAL A O 1
ATOM 975 N N . ILE A 1 121 ? -18.046 -2.976 7.313 1.00 96.44 121 ILE A N 1
ATOM 976 C CA . ILE A 1 121 ? -19.196 -2.359 7.992 1.00 96.44 121 ILE A CA 1
ATOM 977 C C . ILE A 1 121 ? -20.078 -1.596 7.005 1.00 96.44 121 ILE A C 1
ATOM 979 O O . ILE A 1 121 ? -21.288 -1.504 7.192 1.00 96.44 121 ILE A O 1
ATOM 983 N N . GLY A 1 122 ? -19.483 -1.078 5.936 1.00 94.44 122 GLY A N 1
ATOM 984 C CA . GLY A 1 122 ? -20.178 -0.338 4.897 1.00 94.44 122 GLY A CA 1
ATOM 985 C C . GLY A 1 122 ? -19.199 0.155 3.847 1.00 94.44 122 GLY A C 1
ATOM 986 O O . GLY A 1 122 ? -18.038 -0.248 3.837 1.00 94.44 122 GLY A O 1
ATOM 987 N N . TYR A 1 123 ? -19.670 1.050 2.987 1.00 94.12 123 TYR A N 1
ATOM 988 C CA . TYR A 1 123 ? -18.874 1.620 1.909 1.00 94.12 123 TYR A CA 1
ATOM 989 C C . TYR A 1 123 ? -19.098 3.125 1.814 1.00 94.12 123 TYR A C 1
ATOM 991 O O . TYR A 1 123 ? -20.220 3.610 1.981 1.00 94.12 123 TYR A O 1
ATOM 999 N N . ARG A 1 124 ? -18.028 3.853 1.509 1.00 88.88 124 ARG A N 1
ATOM 1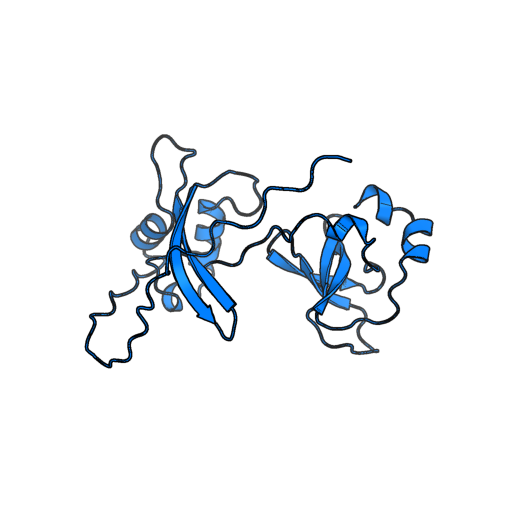000 C CA . ARG A 1 124 ? -18.053 5.245 1.074 1.00 88.88 124 ARG A CA 1
ATOM 1001 C C . ARG A 1 124 ? -17.939 5.284 -0.440 1.00 88.88 124 ARG A C 1
ATOM 1003 O O . ARG A 1 124 ? -17.163 4.527 -1.011 1.00 88.88 124 ARG A O 1
ATOM 1010 N N . ARG A 1 125 ? -18.657 6.201 -1.086 1.00 91.88 125 ARG A N 1
ATOM 1011 C CA . ARG A 1 125 ? -18.365 6.548 -2.479 1.00 91.88 125 ARG A CA 1
ATOM 1012 C C . ARG A 1 125 ? -17.401 7.723 -2.537 1.00 91.88 125 ARG A C 1
ATOM 1014 O O . ARG A 1 125 ? -17.698 8.773 -1.967 1.00 91.88 125 ARG A O 1
ATOM 1021 N N . GLU A 1 126 ? -16.300 7.543 -3.252 1.00 88.25 126 GLU A N 1
ATOM 1022 C CA . GLU A 1 126 ? -15.348 8.594 -3.604 1.00 88.25 126 GLU A CA 1
ATOM 1023 C C . GLU A 1 126 ? -15.188 8.616 -5.126 1.00 88.25 126 GLU A C 1
ATOM 1025 O O . GLU A 1 126 ? -14.631 7.707 -5.736 1.00 88.25 126 GLU A O 1
ATOM 1030 N N . GLY A 1 127 ? -15.787 9.622 -5.772 1.00 89.06 127 GLY A N 1
ATOM 1031 C CA . GLY A 1 127 ? -15.921 9.633 -7.228 1.00 89.06 127 GLY A CA 1
ATOM 1032 C C . GLY A 1 127 ? -16.688 8.403 -7.731 1.00 89.06 127 GLY A C 1
ATOM 1033 O O . GLY A 1 127 ? -17.863 8.227 -7.405 1.00 89.06 127 GLY A O 1
ATOM 1034 N N . ASN A 1 128 ? -16.010 7.562 -8.516 1.00 87.75 128 ASN A N 1
ATOM 1035 C CA . ASN A 1 128 ? -16.554 6.311 -9.056 1.00 87.75 128 ASN A CA 1
ATOM 1036 C C . ASN A 1 128 ? -16.167 5.072 -8.229 1.00 87.75 128 ASN A C 1
ATOM 1038 O O . ASN A 1 128 ? -16.592 3.967 -8.563 1.00 87.75 128 ASN A O 1
ATOM 1042 N N . GLU A 1 129 ? -15.368 5.235 -7.176 1.00 90.12 129 GLU A N 1
ATOM 1043 C CA . GLU A 1 129 ? -14.859 4.133 -6.365 1.00 90.12 129 GLU A CA 1
ATOM 1044 C C . GLU A 1 129 ? -15.694 3.948 -5.094 1.00 90.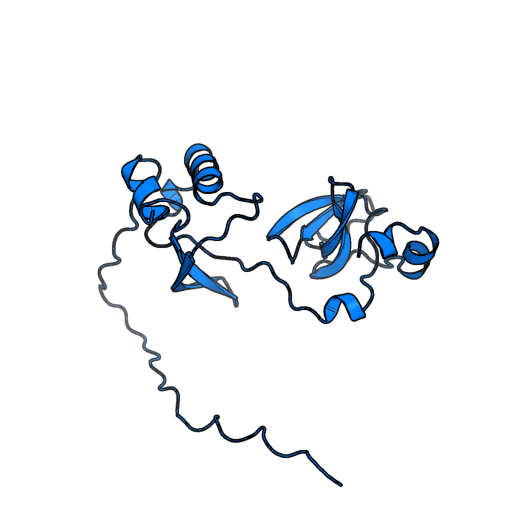12 129 GLU A C 1
ATOM 1046 O O . GLU A 1 129 ? -16.243 4.895 -4.523 1.00 90.12 129 GLU A O 1
ATOM 1051 N N . SER A 1 130 ? -15.827 2.690 -4.668 1.00 94.50 130 SER A N 1
ATOM 1052 C CA . SER A 1 130 ? -16.551 2.293 -3.462 1.00 94.50 130 SER A CA 1
ATOM 1053 C C . SER A 1 130 ? -15.553 1.763 -2.439 1.00 94.50 130 SER A C 1
ATOM 1055 O O . SER A 1 130 ? -15.173 0.593 -2.492 1.00 94.50 130 SER A O 1
ATOM 1057 N N . ILE A 1 131 ? -15.137 2.619 -1.509 1.00 95.62 131 ILE A N 1
ATOM 1058 C CA . ILE A 1 131 ? -14.095 2.321 -0.523 1.00 95.62 131 ILE A CA 1
ATOM 1059 C C . ILE A 1 131 ? -14.745 1.756 0.751 1.00 95.62 131 ILE A C 1
ATOM 1061 O O . ILE A 1 131 ? -15.641 2.393 1.315 1.00 95.62 131 ILE A O 1
ATOM 1065 N N . PRO A 1 132 ? -14.358 0.558 1.222 1.00 96.88 132 PRO A N 1
ATOM 1066 C CA . PRO A 1 132 ? -14.948 -0.052 2.407 1.00 96.88 132 PRO A CA 1
ATOM 1067 C C . PRO A 1 132 ? -14.552 0.663 3.705 1.00 96.88 132 PRO A C 1
ATOM 1069 O O . PRO A 1 132 ? -13.390 1.000 3.928 1.00 96.88 132 PRO A O 1
ATOM 1072 N N . TYR A 1 133 ? -15.516 0.786 4.618 1.00 95.00 133 TYR A N 1
ATOM 1073 C CA . TYR A 1 133 ? -15.256 0.994 6.040 1.00 95.00 133 TYR A CA 1
ATOM 1074 C C . TYR A 1 133 ? -15.125 -0.354 6.729 1.00 95.00 133 TYR A C 1
ATOM 1076 O O . TYR A 1 133 ? -15.987 -1.224 6.567 1.00 95.00 133 TYR A O 1
ATOM 1084 N N . VAL A 1 134 ? -14.088 -0.520 7.540 1.00 97.56 134 VAL A N 1
ATOM 1085 C CA . VAL A 1 134 ? -13.781 -1.789 8.186 1.00 97.56 134 VAL A CA 1
ATOM 1086 C C . VAL A 1 134 ? -13.585 -1.638 9.687 1.00 97.56 134 VAL A C 1
ATOM 1088 O O . VAL A 1 134 ? -12.989 -0.679 10.169 1.00 97.56 134 VAL A O 1
ATOM 1091 N N . LYS A 1 135 ? -14.058 -2.627 10.443 1.00 97.88 135 LYS A N 1
ATOM 1092 C CA . LYS A 1 135 ? -13.553 -2.891 11.791 1.00 97.88 135 LYS A CA 1
ATOM 1093 C C . LYS A 1 135 ? -12.325 -3.772 11.682 1.00 97.88 135 LYS A C 1
ATOM 1095 O O . LYS A 1 135 ? -12.365 -4.783 10.980 1.00 97.88 135 LYS A O 1
ATOM 1100 N N . VAL A 1 136 ? -11.282 -3.402 12.413 1.00 98.38 136 VAL A N 1
ATOM 1101 C CA . VAL A 1 136 ? -10.031 -4.152 12.494 1.00 98.38 136 VAL A CA 1
ATOM 1102 C C . VAL A 1 136 ? -9.869 -4.654 13.922 1.00 98.38 136 VAL A C 1
ATOM 1104 O O . VAL A 1 136 ? -9.903 -3.868 14.870 1.00 98.38 136 VAL A O 1
ATOM 1107 N N . ILE A 1 137 ? -9.745 -5.970 14.067 1.00 98.38 137 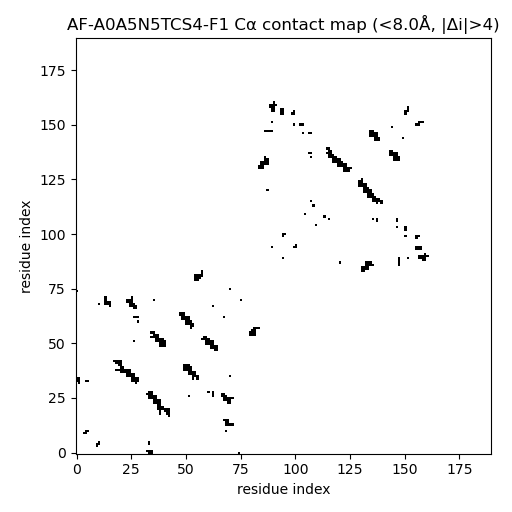ILE A N 1
ATOM 1108 C CA . ILE A 1 137 ? -9.696 -6.662 15.352 1.00 98.38 137 ILE A CA 1
ATOM 1109 C C . ILE A 1 137 ? -8.392 -7.457 15.426 1.00 98.38 137 ILE A C 1
ATOM 1111 O O . ILE A 1 137 ? -8.142 -8.342 14.604 1.00 98.38 137 ILE A O 1
ATOM 1115 N N . ASP A 1 138 ? -7.567 -7.154 16.426 1.00 98.25 138 ASP A N 1
ATOM 1116 C CA . ASP A 1 138 ? -6.406 -7.970 16.775 1.00 98.25 138 ASP A CA 1
ATOM 1117 C C . ASP A 1 138 ? -6.849 -9.168 17.618 1.00 98.25 138 ASP A C 1
ATOM 1119 O O . ASP A 1 138 ? -7.269 -9.011 18.763 1.00 98.25 138 ASP A O 1
ATOM 1123 N N . THR A 1 139 ? -6.732 -10.367 17.046 1.00 97.31 139 THR A N 1
ATOM 1124 C CA . THR A 1 139 ? -7.063 -11.651 17.686 1.00 97.31 139 THR A CA 1
ATOM 1125 C C . THR A 1 139 ? -5.814 -12.454 18.069 1.00 97.31 139 THR A C 1
ATOM 1127 O O . THR A 1 139 ? -5.889 -13.658 18.304 1.00 97.31 139 THR A O 1
ATOM 1130 N N . ASN A 1 140 ? -4.626 -11.841 18.058 1.00 95.81 140 ASN A N 1
ATOM 1131 C CA . ASN A 1 140 ? -3.366 -12.541 18.336 1.00 95.81 140 ASN A CA 1
ATOM 1132 C C . ASN A 1 140 ? -3.033 -12.619 19.834 1.00 95.81 140 ASN A C 1
ATOM 1134 O O . ASN A 1 140 ? -2.081 -13.301 20.220 1.00 95.81 140 ASN A O 1
ATOM 1138 N N . GLY A 1 141 ? -3.750 -11.864 20.668 1.00 92.69 141 GLY A N 1
ATOM 1139 C CA . GLY A 1 141 ? -3.605 -11.863 22.120 1.00 92.69 141 GLY A CA 1
ATOM 1140 C C . GLY A 1 141 ? -4.479 -12.910 22.815 1.00 92.69 141 GLY A C 1
ATOM 1141 O O . GLY A 1 141 ? -5.107 -13.758 22.193 1.00 92.69 141 GLY A O 1
ATOM 1142 N N . SER A 1 142 ? -4.541 -12.833 24.146 1.00 93.56 142 SER A N 1
ATOM 1143 C CA . SER A 1 142 ? -5.501 -13.613 24.945 1.00 93.56 142 SER A CA 1
ATOM 1144 C C . SER A 1 142 ? -6.917 -13.029 24.929 1.00 93.56 142 SER A C 1
ATOM 1146 O O . SER A 1 142 ? -7.854 -13.680 25.390 1.00 93.56 142 SER A O 1
ATOM 1148 N N . GLN A 1 143 ? -7.060 -11.795 24.451 1.00 95.44 143 GLN A N 1
ATOM 1149 C CA . GLN A 1 143 ? -8.316 -11.078 24.292 1.00 95.44 143 GLN A CA 1
ATOM 1150 C C . GLN A 1 143 ? -8.305 -10.383 22.937 1.00 95.44 143 GLN A C 1
ATOM 1152 O O . GLN A 1 143 ? -7.266 -9.863 22.528 1.00 95.44 143 GLN A O 1
ATOM 1157 N N . ASP A 1 144 ? -9.467 -10.355 22.294 1.00 97.69 144 ASP A N 1
ATOM 1158 C CA . ASP A 1 144 ? -9.664 -9.620 21.053 1.00 97.69 144 ASP A CA 1
ATOM 1159 C C . ASP A 1 144 ? -9.670 -8.113 21.335 1.00 97.69 144 ASP A C 1
ATOM 1161 O O . ASP A 1 144 ? -10.337 -7.645 22.265 1.00 97.69 144 ASP A O 1
ATOM 1165 N N . VAL A 1 145 ? -8.941 -7.350 20.522 1.00 98.06 145 VAL A N 1
ATOM 1166 C CA . VAL A 1 145 ? -8.851 -5.889 20.634 1.00 98.06 145 VAL A CA 1
ATOM 1167 C C . VAL A 1 145 ? -9.406 -5.249 19.366 1.00 98.06 145 VAL A C 1
ATOM 1169 O O . VAL A 1 145 ? -8.813 -5.375 18.299 1.00 98.06 145 VAL A O 1
ATOM 1172 N N . ASP A 1 146 ? -10.532 -4.540 19.480 1.00 98.19 146 ASP A N 1
ATOM 1173 C CA . ASP A 1 146 ? -11.009 -3.631 18.428 1.00 98.19 146 ASP A CA 1
ATOM 1174 C C . ASP A 1 146 ? -10.104 -2.386 18.422 1.00 98.19 146 ASP A C 1
ATOM 1176 O O . ASP A 1 146 ? -10.028 -1.651 19.413 1.00 98.19 146 ASP A O 1
ATOM 1180 N N . ILE A 1 147 ? -9.378 -2.182 17.318 1.00 98.00 147 ILE A N 1
ATOM 1181 C CA . ILE A 1 147 ? -8.366 -1.124 17.205 1.00 98.00 147 ILE A CA 1
ATOM 1182 C C . ILE A 1 147 ? -9.001 0.264 17.342 1.00 98.00 147 ILE A C 1
ATOM 1184 O O . ILE A 1 147 ? -8.445 1.116 18.038 1.00 98.00 147 ILE A O 1
ATOM 1188 N N . ALA A 1 148 ? -10.175 0.491 16.744 1.00 97.12 148 ALA A N 1
ATOM 1189 C CA . ALA A 1 148 ? -10.859 1.781 16.816 1.00 97.12 148 ALA A CA 1
ATOM 1190 C C . ALA A 1 148 ? -11.252 2.113 18.262 1.00 97.12 148 ALA A C 1
ATOM 1192 O O . ALA A 1 148 ? -10.998 3.215 18.752 1.00 97.12 148 ALA A O 1
ATOM 1193 N N . GLU A 1 149 ? -11.811 1.136 18.978 1.00 97.25 149 GLU A N 1
ATOM 1194 C CA . GLU A 1 149 ? -12.191 1.286 20.386 1.00 97.25 149 GLU A CA 1
ATOM 1195 C C . GLU A 1 149 ? -10.986 1.574 21.287 1.00 97.25 149 GLU A C 1
ATOM 1197 O O . GLU A 1 149 ? -11.053 2.439 22.164 1.00 97.25 149 GLU A O 1
ATOM 1202 N N . GLU A 1 150 ? -9.862 0.892 21.060 1.00 97.62 150 GLU A N 1
ATOM 1203 C CA . GLU A 1 150 ? -8.637 1.121 21.826 1.00 97.62 150 GLU A CA 1
ATOM 1204 C C . GLU A 1 150 ? -8.052 2.518 21.555 1.00 97.62 150 GLU A C 1
ATOM 1206 O O . GLU A 1 150 ? -7.634 3.197 22.496 1.00 97.62 150 GLU A O 1
ATOM 1211 N N . MET A 1 151 ? -8.091 3.006 20.310 1.00 97.31 151 MET A N 1
ATOM 1212 C CA . MET A 1 151 ? -7.676 4.376 19.977 1.00 97.31 151 MET A CA 1
ATOM 1213 C C . MET A 1 151 ? -8.579 5.433 20.635 1.00 97.31 151 MET A C 1
ATOM 1215 O O . MET A 1 151 ? -8.075 6.407 21.203 1.00 97.31 151 MET A O 1
ATOM 1219 N N . ILE A 1 152 ? -9.901 5.227 20.629 1.00 96.75 152 ILE A N 1
ATOM 1220 C CA . ILE A 1 152 ? -10.874 6.116 21.288 1.00 96.75 152 ILE A CA 1
ATOM 1221 C C . ILE A 1 152 ? -10.651 6.135 22.805 1.00 96.75 152 ILE A C 1
ATOM 1223 O O . ILE A 1 152 ? -10.633 7.199 23.424 1.00 96.75 152 ILE A O 1
ATOM 1227 N N . LYS A 1 153 ? -10.437 4.969 23.422 1.00 96.81 153 LYS A N 1
ATOM 1228 C CA . LYS A 1 153 ? -10.177 4.830 24.863 1.00 96.81 153 LYS A CA 1
ATOM 1229 C C . LYS A 1 153 ? -8.901 5.547 25.302 1.00 96.81 153 LYS A C 1
ATOM 1231 O O . LYS A 1 153 ? -8.858 6.079 26.411 1.00 96.81 153 LYS A O 1
ATOM 1236 N N . ARG A 1 154 ? -7.878 5.582 24.444 1.00 95.62 154 ARG A N 1
ATOM 1237 C CA . ARG A 1 154 ? -6.643 6.354 24.665 1.00 95.62 154 ARG A CA 1
ATOM 1238 C C . ARG A 1 154 ? -6.828 7.860 24.462 1.00 95.62 154 ARG A C 1
ATOM 1240 O O . ARG A 1 154 ? -5.927 8.618 24.797 1.00 95.62 154 ARG A O 1
ATOM 1247 N N . GLY A 1 155 ? -7.981 8.297 23.953 1.00 94.56 155 GLY A N 1
ATOM 1248 C CA . GLY A 1 155 ? -8.268 9.702 23.668 1.00 94.56 155 GLY A CA 1
ATOM 1249 C C . GLY A 1 155 ? -7.548 10.242 22.431 1.00 94.56 155 GLY A C 1
ATOM 1250 O O . GLY A 1 155 ? -7.465 11.457 22.281 1.00 94.56 155 GLY A O 1
ATOM 1251 N N . LEU A 1 156 ? -7.038 9.358 21.565 1.00 93.75 156 LEU A N 1
ATOM 1252 C CA . LEU A 1 156 ? -6.281 9.723 20.359 1.00 93.75 156 LEU A CA 1
ATOM 1253 C C . LEU A 1 156 ? -7.189 10.210 19.234 1.00 93.75 156 LEU A C 1
ATOM 1255 O O . LEU A 1 156 ? -6.805 11.059 18.438 1.00 93.75 156 LEU A O 1
ATOM 1259 N N . VAL A 1 157 ? -8.397 9.650 19.182 1.00 95.19 157 VAL A N 1
ATOM 1260 C CA . VAL A 1 157 ? -9.420 9.958 18.187 1.00 95.19 157 VAL A CA 1
ATOM 1261 C C . VAL A 1 157 ? -10.788 10.016 18.853 1.00 95.19 157 VAL A C 1
ATOM 1263 O O . VAL A 1 157 ? -11.012 9.458 19.932 1.00 95.19 157 VAL A O 1
ATOM 1266 N N . LYS A 1 158 ? -11.729 10.707 18.217 1.00 94.56 158 LYS A N 1
ATOM 1267 C CA . LYS A 1 158 ? -13.122 10.772 18.657 1.00 94.56 158 LYS A CA 1
ATOM 1268 C C . LYS A 1 158 ? -13.933 9.699 17.949 1.00 94.56 158 LYS A C 1
ATOM 1270 O O . LYS A 1 158 ? -13.659 9.342 16.807 1.00 94.56 158 LYS A O 1
ATOM 1275 N N . ARG A 1 159 ? -14.982 9.228 18.622 1.00 95.06 159 ARG A N 1
ATOM 1276 C CA . ARG A 1 159 ? -15.994 8.400 17.969 1.00 95.06 159 ARG A CA 1
ATOM 1277 C C . ARG A 1 159 ? -16.739 9.238 16.934 1.00 95.06 159 ARG A C 1
ATOM 1279 O O . ARG A 1 159 ? -17.173 10.351 17.253 1.00 95.06 159 ARG A O 1
ATOM 1286 N N . GLN A 1 160 ? -16.935 8.686 15.742 1.00 89.88 160 GLN A N 1
ATOM 1287 C CA . GLN A 1 160 ? -17.825 9.270 14.746 1.00 89.88 160 GLN A CA 1
ATOM 1288 C C . GLN A 1 160 ? -19.222 9.441 15.361 1.00 89.88 160 GLN A C 1
ATOM 1290 O O . GLN A 1 160 ? -19.777 8.516 15.957 1.00 89.88 160 GLN A O 1
ATOM 1295 N N . LYS A 1 161 ? -19.801 10.639 15.258 1.00 79.88 161 LYS A N 1
ATOM 1296 C CA . LYS A 1 161 ? -21.182 10.849 15.709 1.00 79.88 161 LYS A CA 1
ATOM 1297 C C . LYS A 1 161 ? -22.109 10.074 14.781 1.00 79.88 161 LYS A C 1
ATOM 1299 O O . LYS A 1 161 ? -21.984 10.201 13.564 1.00 79.88 161 LYS A O 1
ATOM 1304 N N . GLU A 1 162 ? -23.049 9.318 15.344 1.00 59.66 162 GLU A N 1
ATOM 1305 C CA . GLU A 1 162 ? -24.145 8.765 14.551 1.00 59.66 162 GLU A CA 1
ATOM 1306 C C . GLU A 1 162 ? -24.804 9.913 13.783 1.00 59.66 162 GLU A C 1
ATOM 1308 O O . GLU A 1 162 ? -25.247 10.904 14.375 1.00 59.66 162 GLU A O 1
ATOM 1313 N N . VAL A 1 163 ? -24.853 9.798 12.455 1.00 47.56 163 VAL A N 1
ATOM 1314 C CA . VAL A 1 163 ? -25.731 10.649 11.660 1.00 47.56 163 VAL A CA 1
ATOM 1315 C C . VAL A 1 163 ? -27.145 10.248 12.056 1.00 47.56 163 VAL A C 1
ATOM 1317 O O . VAL A 1 163 ? -27.688 9.259 11.566 1.00 47.56 163 VAL A O 1
ATOM 1320 N N . THR A 1 164 ? -27.754 10.998 12.974 1.00 34.69 164 THR A N 1
ATOM 1321 C CA . THR A 1 164 ? -29.201 10.957 13.154 1.00 34.69 164 THR A CA 1
ATOM 1322 C C . THR A 1 164 ? -29.818 11.261 11.797 1.00 34.69 164 THR A C 1
ATOM 1324 O O . THR A 1 164 ? -29.677 12.373 11.288 1.00 34.69 164 THR A O 1
ATOM 1327 N N . SER A 1 165 ? -30.463 10.262 11.193 1.00 39.31 165 SER A N 1
ATOM 1328 C CA . SER A 1 165 ? -31.253 10.434 9.982 1.00 39.31 165 SER A CA 1
ATOM 1329 C C . SER A 1 165 ? -32.319 11.502 10.231 1.00 39.31 165 SER A C 1
ATOM 1331 O O . SER A 1 165 ? -33.344 11.257 10.864 1.00 39.31 165 SER A O 1
ATOM 1333 N N . SER A 1 166 ? -32.069 12.711 9.738 1.00 33.25 166 SER A N 1
ATOM 1334 C CA . SER A 1 166 ? -33.095 13.712 9.487 1.00 33.25 166 SER A CA 1
ATOM 1335 C C . SER A 1 166 ? -33.118 13.990 7.986 1.00 33.25 166 SER A C 1
ATOM 1337 O O . SER A 1 166 ? -32.348 14.802 7.488 1.00 33.25 166 SER A O 1
ATOM 1339 N N . LYS A 1 167 ? -33.974 13.227 7.296 1.00 38.00 167 LYS A N 1
ATOM 1340 C CA . LYS A 1 167 ? -34.576 13.430 5.966 1.00 38.00 167 LYS A CA 1
ATOM 1341 C C . LYS A 1 167 ? -33.930 14.461 5.019 1.00 38.00 167 LYS A C 1
ATOM 1343 O O . LYS A 1 167 ? -34.190 15.654 5.131 1.00 38.00 167 LYS A O 1
ATOM 1348 N N . SER A 1 168 ? -33.361 13.942 3.934 1.00 32.16 168 SER A N 1
ATOM 1349 C CA . SER A 1 168 ? -33.911 14.171 2.590 1.00 32.16 168 SER A CA 1
ATOM 1350 C C . SER A 1 168 ? -33.787 12.878 1.777 1.00 32.16 168 SER A C 1
ATOM 1352 O O . SER A 1 168 ? -32.689 12.358 1.603 1.00 32.16 168 SER A O 1
ATOM 1354 N N . GLU A 1 169 ? -34.944 12.355 1.369 1.00 39.25 169 GLU A N 1
ATOM 1355 C CA . GLU A 1 169 ? -35.162 11.298 0.370 1.00 39.25 169 GLU A CA 1
ATOM 1356 C C . GLU A 1 169 ? -34.383 11.659 -0.917 1.00 39.25 169 GLU A C 1
ATOM 1358 O O . GLU A 1 169 ? -34.341 12.826 -1.288 1.00 39.25 169 GLU A O 1
ATOM 1363 N N . GLU A 1 170 ? -33.619 10.753 -1.527 1.00 35.81 170 GLU A N 1
ATOM 1364 C CA . GLU A 1 170 ? -34.134 9.829 -2.544 1.00 35.81 170 GLU A CA 1
ATOM 1365 C C . GLU A 1 170 ? -33.548 8.412 -2.432 1.00 35.81 170 GLU A C 1
ATOM 1367 O O . GLU A 1 170 ? -32.364 8.171 -2.199 1.00 35.81 170 GLU A O 1
ATOM 1372 N N . THR A 1 171 ? -34.461 7.468 -2.597 1.00 36.28 171 THR A N 1
ATOM 1373 C CA . THR A 1 171 ? -34.323 6.018 -2.582 1.00 36.28 171 THR A CA 1
ATOM 1374 C C . THR A 1 171 ? -33.683 5.470 -3.855 1.00 36.28 171 THR A C 1
ATOM 1376 O O . THR A 1 171 ? -34.145 5.804 -4.938 1.00 36.28 171 THR A O 1
ATOM 1379 N N . CYS A 1 172 ? -32.788 4.493 -3.706 1.00 32.16 172 CYS A N 1
ATOM 1380 C CA . CYS A 1 172 ? -32.713 3.323 -4.588 1.00 32.16 172 CYS A CA 1
ATOM 1381 C C . CYS A 1 172 ? -32.463 2.091 -3.703 1.00 32.16 172 CYS A C 1
ATOM 1383 O O . CYS A 1 172 ? -31.328 1.661 -3.513 1.00 32.16 172 CYS A O 1
ATOM 1385 N N . LEU A 1 173 ? -33.533 1.561 -3.100 1.00 40.25 173 LEU A N 1
ATOM 1386 C CA . LEU A 1 173 ? -33.615 0.122 -2.868 1.00 40.25 173 LEU A CA 1
ATOM 1387 C C . LEU A 1 173 ? -34.052 -0.464 -4.209 1.00 40.25 173 LEU A C 1
ATOM 1389 O O . LEU A 1 173 ? -35.249 -0.514 -4.476 1.00 40.25 173 LEU A O 1
ATOM 1393 N N . ASP A 1 174 ? -33.097 -0.875 -5.033 1.00 32.91 174 ASP A N 1
ATOM 1394 C CA . ASP A 1 174 ? -33.400 -1.865 -6.055 1.00 32.91 174 ASP A CA 1
ATOM 1395 C C . ASP A 1 174 ? -33.049 -3.229 -5.477 1.00 32.91 174 ASP A C 1
ATOM 1397 O O . ASP A 1 174 ? -31.922 -3.527 -5.078 1.00 32.91 174 ASP A O 1
ATOM 1401 N N . THR A 1 175 ? -34.103 -4.019 -5.340 1.00 32.72 175 THR A N 1
ATOM 1402 C CA . THR A 1 175 ? -34.080 -5.454 -5.121 1.00 32.72 175 THR A CA 1
ATOM 1403 C C . THR A 1 175 ? -33.096 -6.095 -6.091 1.00 32.72 175 THR A C 1
ATOM 1405 O O . THR A 1 175 ? -33.260 -5.959 -7.301 1.00 32.72 175 THR A O 1
ATOM 1408 N N . LEU A 1 176 ? -32.105 -6.818 -5.568 1.00 34.09 176 LEU A N 1
ATOM 1409 C CA . LEU A 1 176 ? -31.399 -7.815 -6.362 1.00 34.09 176 LEU A CA 1
ATOM 1410 C C . LEU A 1 176 ? -32.438 -8.863 -6.767 1.00 34.09 176 LEU A C 1
ATOM 1412 O O . LEU A 1 176 ? -32.893 -9.653 -5.935 1.00 34.09 176 LEU A O 1
ATOM 1416 N N . ASP A 1 177 ? -32.875 -8.779 -8.020 1.00 31.66 177 ASP A N 1
ATOM 1417 C CA . ASP A 1 177 ? -33.658 -9.821 -8.659 1.00 31.66 177 ASP A CA 1
ATOM 1418 C C . ASP A 1 177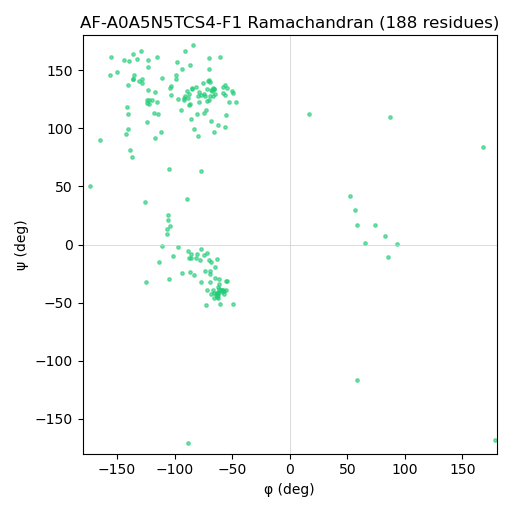 ? -32.768 -11.059 -8.791 1.00 31.66 177 ASP A C 1
ATOM 1420 O O . ASP A 1 177 ? -31.586 -10.986 -9.131 1.00 31.66 177 ASP A O 1
ATOM 1424 N N . ASN A 1 178 ? -33.324 -12.203 -8.423 1.00 39.97 178 ASN A N 1
ATOM 1425 C CA . ASN A 1 178 ? -32.583 -13.431 -8.156 1.00 39.97 178 ASN A CA 1
ATOM 1426 C C . ASN A 1 178 ? -32.412 -14.264 -9.444 1.00 39.97 178 ASN A C 1
ATOM 1428 O O . ASN A 1 178 ? -32.567 -15.484 -9.415 1.00 39.97 178 ASN A O 1
ATOM 1432 N N . SER A 1 179 ? -32.157 -13.609 -10.582 1.00 38.69 179 SER A N 1
ATOM 1433 C CA . SER A 1 179 ? -32.198 -14.230 -11.916 1.00 38.69 179 SER A CA 1
ATOM 1434 C C . SER A 1 179 ? -30.854 -14.391 -12.630 1.00 38.69 179 SER A C 1
ATOM 1436 O O . SER A 1 179 ? -30.841 -14.996 -13.694 1.00 38.69 179 SER A O 1
ATOM 1438 N N . ASP A 1 180 ? -29.728 -13.955 -12.060 1.00 39.97 180 ASP A N 1
ATOM 1439 C CA . ASP A 1 180 ? -28.422 -14.019 -12.753 1.00 39.97 180 ASP A CA 1
ATOM 1440 C C . ASP A 1 180 ? -27.481 -15.119 -12.214 1.00 39.97 180 ASP A C 1
ATOM 1442 O O . ASP A 1 180 ? -26.260 -15.036 -12.330 1.00 39.97 180 ASP A O 1
ATOM 1446 N N . LEU A 1 181 ? -28.042 -16.181 -11.622 1.00 41.12 181 LEU A N 1
ATOM 1447 C CA . LEU A 1 181 ? -27.291 -17.330 -11.085 1.00 41.12 181 LEU A CA 1
ATOM 1448 C C . LEU A 1 181 ? -27.346 -18.601 -11.949 1.00 41.12 181 LEU A C 1
ATOM 1450 O O . LEU A 1 181 ? -26.955 -19.670 -11.486 1.00 41.12 181 LEU A O 1
ATOM 1454 N N . GLU A 1 182 ? -27.750 -18.502 -13.214 1.00 41.31 182 GLU A N 1
ATOM 1455 C CA . GLU A 1 182 ? -27.688 -19.624 -14.158 1.00 41.31 182 GLU A CA 1
ATOM 1456 C C . GLU A 1 182 ? -27.171 -19.179 -15.529 1.00 41.31 182 GLU A C 1
ATOM 1458 O O . GLU A 1 182 ? -27.944 -19.086 -16.471 1.00 41.31 182 GLU A O 1
ATOM 1463 N N . ASP A 1 183 ? -25.865 -18.937 -15.662 1.00 40.59 183 ASP A N 1
ATOM 1464 C CA . ASP A 1 183 ? -25.154 -19.332 -16.887 1.00 40.59 183 ASP A CA 1
ATOM 1465 C C . ASP A 1 183 ? -23.639 -19.300 -16.660 1.00 40.59 183 ASP A C 1
ATOM 1467 O O . ASP A 1 183 ? -23.017 -18.256 -16.801 1.00 40.59 183 ASP A O 1
ATOM 1471 N N . LEU A 1 184 ? -23.049 -20.415 -16.212 1.00 35.62 184 LEU A N 1
ATOM 1472 C CA . LEU A 1 184 ? -21.618 -20.744 -16.373 1.00 35.62 184 LEU A CA 1
ATOM 1473 C C . LEU A 1 184 ? -21.350 -22.179 -15.877 1.00 35.62 184 LEU A C 1
ATOM 1475 O O . LEU A 1 184 ? -20.443 -22.455 -15.096 1.00 35.62 184 LEU A O 1
ATOM 1479 N N . THR A 1 185 ? -22.144 -23.134 -16.356 1.00 38.34 185 THR A N 1
ATOM 1480 C CA . THR A 1 185 ? -21.736 -24.541 -16.389 1.00 38.34 185 THR A CA 1
ATOM 1481 C C . THR A 1 185 ? -22.233 -25.136 -17.691 1.00 38.34 185 THR A C 1
ATOM 1483 O O . THR A 1 185 ? -23.414 -25.446 -17.775 1.00 38.34 185 THR A O 1
ATOM 1486 N N . LEU A 1 186 ? -21.350 -25.250 -18.687 1.00 37.16 186 LEU A N 1
ATOM 1487 C CA . LEU A 1 186 ? -21.318 -26.275 -19.741 1.00 37.16 186 LEU A CA 1
ATOM 1488 C C . LEU A 1 186 ? -20.314 -25.835 -20.820 1.00 37.16 186 LEU A C 1
ATOM 1490 O O . LEU A 1 186 ? -20.688 -25.289 -21.849 1.00 37.16 186 LEU A O 1
ATOM 1494 N N . ASP A 1 187 ? -19.034 -26.128 -20.608 1.00 39.59 187 ASP A N 1
ATOM 1495 C CA . ASP A 1 187 ? -18.243 -26.658 -21.717 1.00 39.59 187 ASP A CA 1
ATOM 1496 C C . ASP A 1 187 ? -17.288 -27.721 -21.177 1.00 39.59 187 ASP A C 1
ATOM 1498 O O . ASP A 1 187 ? -16.241 -27.446 -20.593 1.00 39.59 187 ASP A O 1
ATOM 1502 N N . ASN A 1 188 ? -17.748 -28.963 -21.277 1.00 36.38 188 ASN A N 1
ATOM 1503 C CA . ASN A 1 188 ? -16.930 -30.147 -21.125 1.00 36.38 188 ASN A CA 1
ATOM 1504 C C . ASN A 1 188 ? -17.415 -31.147 -22.183 1.00 36.38 188 ASN A C 1
ATOM 1506 O O . ASN A 1 188 ? -18.486 -31.736 -22.030 1.00 36.38 188 ASN A O 1
ATOM 1510 N N . SER A 1 189 ? -16.549 -31.407 -23.167 1.00 41.75 189 SER A N 1
ATOM 1511 C CA . SER A 1 189 ? -16.577 -32.496 -24.165 1.00 41.75 189 SER A CA 1
ATOM 1512 C C . SER A 1 189 ? -17.368 -32.227 -25.456 1.00 41.75 189 SER A C 1
ATOM 1514 O O . SER A 1 189 ? -18.596 -32.286 -25.455 1.00 41.75 189 SER A O 1
ATOM 1516 N N . ILE A 1 190 ? -16.662 -32.063 -26.585 1.00 46.84 190 ILE A N 1
ATOM 1517 C CA . ILE A 1 190 ? -16.241 -33.133 -27.527 1.00 46.84 190 ILE A CA 1
ATOM 1518 C C . ILE A 1 190 ? -14.935 -32.707 -28.209 1.00 46.84 190 ILE A C 1
ATOM 1520 O O . ILE A 1 190 ? -14.845 -31.531 -28.620 1.00 46.84 190 ILE A O 1
#

Organism: NCBI:txid96803

Solvent-accessible surface area (backbone atoms only — not comparable to full-atom values): 11723 Å² total; per-residue (Å²): 98,36,82,58,61,69,36,65,74,50,36,66,77,24,62,60,90,70,65,51,56,69,42,66,25,30,31,48,47,96,89,73,45,42,43,56,24,27,31,69,41,78,73,54,94,87,56,64,51,43,43,31,35,28,43,61,73,67,52,72,49,77,33,49,54,92,44,44,27,46,49,62,72,75,74,61,74,57,77,75,66,40,74,78,67,42,71,40,71,50,26,65,81,51,41,77,40,69,69,38,47,56,49,48,40,61,73,58,36,63,96,63,87,56,82,64,49,73,44,81,77,50,69,46,79,58,91,94,44,76,39,36,24,27,46,49,30,39,65,83,59,100,58,76,40,50,50,56,59,53,39,38,74,72,64,48,31,45,67,45,75,79,80,76,87,74,83,78,89,85,86,82,87,74,78,82,71,91,74,86,84,80,84,90,85,86,91,80,89,136

pLDDT: mean 86.0, std 20.85, range [31.66, 98.69]

InterPro domains:
  IPR002999 Tudor domain [PF00567] (1-88)
  IPR002999 Tudor domain [PS50304] (18-78)
  IPR002999 Tudor domain [SM00333] (17-76)
  IPR035437 SNase-like, OB-fold superfamily [G3DSA:2.40.50.90] (78-156)
  IPR050621 Tudor domain-containing [PTHR22948] (1-177)

Mean predicted aligned error: 9.74 Å

Nearest PDB structures (foldseek):
  5vqg-assembly1_A  TM=9.121E-01  e=1.116E-12  Bombyx mori
  5j39-assembly2_B  TM=8.867E-01  e=8.845E-13  Homo sapiens
  5j39-assembly1_A  TM=8.783E-01  e=6.018E-12  Homo sapiens
  6b57-assembly2_B  TM=8.006E-01  e=8.715E-11  Homo sapiens
  2diq-assembly1_A  TM=7.031E-01  e=3.412E-06  Homo sapiens

Foldseek 3Di:
DQVQCVDPVSQVVFADPFQAAQAWWWFQDPVRGTAIWGFHDHTDPPDQWTWTQRQQQGDIDTGGSSRIGHDDVVVVPDPRNDAAAAAAQFDVVLCPDPVNVVLLCVVQVRPNPQDWDKDFPAWDDDPPDTHTHIFTWDPPDPDIDGSRVVCVVVVSTPGDDPPPDDDDDDDDPDDPDPPPPDDDDDDDDD

Secondary structure (DSSP, 8-state):
-HHHHTSHHHHHTT--S---TT-EEEEE-TTS-EEEEEE-S---TT-SEEEEEETTT--EEEEEGGGEEEPPGGGGSSPP-----EETTB-HHHH-SHHHHHHHHHHHTTTTT---EEEEEEEEEETTEEEEEEEEEE-SSSS-EEHHHHHHHTTSSPBPPP---------------TT-S---------